Protein AF-A0A2A4JG23-F1 (afdb_monomer)

Structure (mmCIF, N/CA/C/O backbone):
data_AF-A0A2A4JG23-F1
#
_entry.id   AF-A0A2A4JG23-F1
#
loop_
_atom_site.group_PDB
_atom_site.id
_atom_site.type_symbol
_atom_site.label_atom_id
_atom_site.label_alt_id
_atom_site.label_comp_id
_atom_site.label_asym_id
_atom_site.label_entity_id
_atom_site.label_seq_id
_atom_site.pdbx_PDB_ins_code
_atom_site.Cartn_x
_atom_site.Cartn_y
_atom_site.Cartn_z
_atom_site.occupancy
_atom_site.B_iso_or_equiv
_atom_site.auth_seq_id
_atom_site.auth_comp_id
_atom_site.auth_asym_id
_atom_site.auth_atom_id
_atom_site.pdbx_PDB_model_num
ATOM 1 N N . MET A 1 1 ? -23.073 8.860 6.316 1.00 53.03 1 MET A N 1
ATOM 2 C CA . MET A 1 1 ? -22.390 9.739 7.294 1.00 53.03 1 MET A CA 1
ATOM 3 C C . MET A 1 1 ? -23.330 10.108 8.442 1.00 53.03 1 MET A C 1
ATOM 5 O O . MET A 1 1 ? -22.841 10.226 9.554 1.00 53.03 1 MET A O 1
ATOM 9 N N . ASP A 1 2 ? -24.648 10.141 8.200 1.00 55.59 2 ASP A N 1
ATOM 10 C CA . ASP A 1 2 ? -25.687 10.473 9.198 1.00 55.59 2 ASP A CA 1
ATOM 11 C C . ASP A 1 2 ? -25.895 9.431 10.319 1.00 55.59 2 ASP A C 1
ATOM 13 O O . ASP A 1 2 ? -26.318 9.773 11.416 1.00 55.59 2 ASP A O 1
ATOM 17 N N . GLU A 1 3 ? -25.567 8.152 10.097 1.00 61.78 3 GLU A N 1
ATOM 18 C CA . GLU A 1 3 ? -25.597 7.140 11.175 1.00 61.78 3 GLU A CA 1
ATOM 19 C C . GLU A 1 3 ? -24.378 7.228 12.104 1.00 61.78 3 GLU A C 1
ATOM 21 O O . GLU A 1 3 ? -24.465 6.889 13.280 1.00 61.78 3 GLU A O 1
ATOM 26 N N . LEU A 1 4 ? -23.236 7.692 11.585 1.00 69.25 4 LEU A N 1
ATOM 27 C CA . LEU A 1 4 ? -21.987 7.806 12.344 1.00 69.25 4 LEU A CA 1
ATOM 28 C C . LEU A 1 4 ? -21.970 9.078 13.208 1.00 69.25 4 LEU A C 1
ATOM 30 O O . LEU A 1 4 ? -21.276 9.117 14.218 1.00 69.25 4 LEU A O 1
ATOM 34 N N . SER A 1 5 ? -22.748 10.101 12.833 1.00 68.62 5 SER A N 1
ATOM 35 C CA . SER A 1 5 ? -22.921 11.339 13.607 1.00 68.62 5 SER A CA 1
ATOM 36 C C . SER A 1 5 ? -23.746 11.164 14.883 1.00 68.62 5 SER A C 1
ATOM 38 O O . SER A 1 5 ? -23.736 12.052 15.725 1.00 68.62 5 SER A O 1
ATOM 40 N N . ASN A 1 6 ? -24.442 10.034 15.043 1.00 78.75 6 ASN A N 1
ATOM 41 C CA . ASN A 1 6 ? -25.177 9.713 16.270 1.00 78.75 6 ASN A CA 1
ATOM 42 C C . ASN A 1 6 ? -24.291 9.046 17.338 1.00 78.75 6 ASN A C 1
ATOM 44 O O . ASN A 1 6 ? -24.751 8.806 18.452 1.00 78.75 6 ASN A O 1
ATOM 48 N N . LEU A 1 7 ? -23.040 8.716 17.001 1.00 85.25 7 LEU A N 1
ATOM 49 C CA . LEU A 1 7 ? -22.087 8.072 17.902 1.00 85.25 7 LEU A CA 1
ATOM 50 C C . LEU A 1 7 ? -21.162 9.106 18.560 1.00 85.25 7 LEU A C 1
ATOM 52 O O . LEU A 1 7 ? -20.902 10.150 17.961 1.00 85.25 7 LEU A O 1
ATOM 56 N N . PRO A 1 8 ? -20.603 8.815 19.751 1.00 86.69 8 PRO A N 1
ATOM 57 C CA . PRO A 1 8 ? -19.671 9.721 20.414 1.00 86.69 8 PRO A CA 1
ATOM 58 C C . PRO A 1 8 ? -18.475 10.098 19.529 1.00 86.69 8 PRO A C 1
ATOM 60 O O . PRO A 1 8 ? -17.799 9.218 18.990 1.00 86.69 8 PRO A O 1
ATOM 63 N N . ASP A 1 9 ? -18.160 11.394 19.447 1.00 85.62 9 ASP A N 1
ATOM 64 C CA . ASP A 1 9 ? -17.084 11.917 18.589 1.00 85.62 9 ASP A CA 1
ATOM 65 C C . ASP A 1 9 ? -15.731 11.244 18.856 1.00 85.62 9 ASP A C 1
ATOM 67 O O . ASP A 1 9 ? -15.022 10.867 17.923 1.00 85.62 9 ASP A O 1
ATOM 71 N N . GLU A 1 10 ? -15.406 11.019 20.134 1.00 86.62 10 GLU A N 1
ATOM 72 C CA . GLU A 1 10 ? -14.180 10.333 20.556 1.00 86.62 10 GLU A CA 1
ATOM 73 C C . GLU A 1 10 ? -14.075 8.924 19.949 1.00 86.62 10 GLU A C 1
ATOM 75 O O . GLU A 1 10 ? -12.999 8.511 19.521 1.00 86.62 10 GLU A O 1
ATOM 80 N N . TYR A 1 11 ? -15.180 8.173 19.887 1.00 87.38 11 TYR A N 1
ATOM 81 C CA . TYR A 1 11 ? -15.206 6.839 19.286 1.00 87.38 11 TYR A CA 1
ATOM 82 C C . TYR A 1 11 ? -15.038 6.927 17.767 1.00 87.38 11 TYR A C 1
ATOM 84 O O . TYR A 1 11 ? -14.169 6.268 17.188 1.00 87.38 11 TYR A O 1
ATOM 92 N N . THR A 1 12 ? -15.826 7.798 17.138 1.00 85.69 12 THR A N 1
ATOM 93 C CA . THR A 1 12 ? -15.856 7.984 15.688 1.00 85.69 12 THR A CA 1
ATOM 94 C C . THR A 1 12 ? -14.503 8.433 15.135 1.00 85.69 12 THR A C 1
ATOM 96 O O . THR A 1 12 ? -14.055 7.910 14.113 1.00 85.69 12 THR A O 1
ATOM 99 N N . GLU A 1 13 ? -13.796 9.341 15.813 1.00 86.44 13 GLU A N 1
ATOM 100 C CA . GLU A 1 13 ? -12.469 9.816 15.401 1.00 86.44 13 GLU A CA 1
ATOM 101 C C . GLU A 1 13 ? -11.449 8.668 15.305 1.00 86.44 13 GLU A C 1
ATOM 103 O O . GLU A 1 13 ? -10.674 8.593 14.347 1.00 86.44 13 GLU A O 1
ATOM 108 N N . ASN A 1 14 ? -11.493 7.719 16.245 1.00 85.25 14 ASN A N 1
ATOM 109 C CA . ASN A 1 14 ? -10.540 6.608 16.310 1.00 85.25 14 ASN A CA 1
ATOM 110 C C . ASN A 1 14 ? -10.714 5.589 15.172 1.00 85.25 14 ASN A C 1
ATOM 112 O O . ASN A 1 14 ? -9.740 4.955 14.759 1.00 85.25 14 ASN A O 1
ATOM 116 N N . ILE A 1 15 ? -11.932 5.426 14.653 1.00 86.94 15 ILE A N 1
ATOM 117 C CA . ILE A 1 15 ? -12.236 4.489 13.557 1.00 86.94 15 ILE A CA 1
ATOM 118 C C . ILE A 1 15 ? -12.306 5.176 12.187 1.00 86.94 15 ILE A C 1
ATOM 120 O O . ILE A 1 15 ? -12.237 4.520 11.150 1.00 86.94 15 ILE A O 1
ATOM 124 N N . LYS A 1 16 ? -12.391 6.510 12.144 1.00 85.06 16 LYS A N 1
ATOM 125 C CA . LYS A 1 16 ? -12.508 7.276 10.895 1.00 85.06 16 LYS A CA 1
ATOM 126 C C . LYS A 1 16 ? -11.361 6.997 9.926 1.00 85.06 16 LYS A C 1
ATOM 128 O O . LYS A 1 16 ? -11.586 6.854 8.727 1.00 85.06 16 LYS A O 1
ATOM 133 N N . HIS A 1 17 ? -10.133 6.893 10.430 1.00 80.94 17 HIS A N 1
ATOM 134 C CA . HIS A 1 17 ? -8.971 6.620 9.585 1.00 80.94 17 HIS A CA 1
ATOM 135 C C . HIS A 1 17 ? -9.033 5.244 8.910 1.00 80.94 17 HIS A C 1
ATOM 137 O O . HIS A 1 17 ? -8.749 5.154 7.714 1.00 80.94 17 HIS A O 1
ATOM 143 N N . SER A 1 18 ? -9.435 4.193 9.630 1.00 84.38 18 SER A N 1
ATOM 144 C CA . SER A 1 18 ? -9.561 2.849 9.057 1.00 84.38 18 SER A CA 1
ATOM 145 C C . SER A 1 18 ? -10.729 2.766 8.074 1.00 84.38 18 SER A C 1
ATOM 147 O O . SER A 1 18 ? -10.566 2.223 6.982 1.00 84.38 18 SER A O 1
ATOM 149 N N . LEU A 1 19 ? -11.869 3.387 8.391 1.00 85.81 19 LEU A N 1
ATOM 150 C CA . LEU A 1 19 ? -13.017 3.473 7.481 1.00 85.81 19 LEU A CA 1
ATOM 151 C C . LEU A 1 19 ? -12.684 4.233 6.189 1.00 85.81 19 LEU A C 1
ATOM 153 O O . LEU A 1 19 ? -13.085 3.807 5.105 1.00 85.81 19 LEU A O 1
ATOM 157 N N . ASN A 1 20 ? -11.910 5.318 6.275 1.00 83.38 20 ASN A N 1
ATOM 158 C CA . ASN A 1 20 ? -11.444 6.050 5.096 1.00 83.38 20 ASN A CA 1
ATOM 159 C C . ASN A 1 20 ? -10.490 5.204 4.243 1.00 83.38 20 ASN A C 1
ATOM 161 O O . ASN A 1 20 ? -10.617 5.195 3.020 1.00 83.38 20 ASN A O 1
ATOM 165 N N . LEU A 1 21 ? -9.575 4.455 4.868 1.00 81.81 21 LEU A N 1
ATOM 166 C CA . LEU A 1 21 ? -8.664 3.554 4.157 1.00 81.81 21 LEU A CA 1
ATOM 167 C C . LEU A 1 21 ? -9.431 2.465 3.389 1.00 81.81 21 LEU A C 1
ATOM 169 O O . LEU A 1 21 ? -9.178 2.243 2.206 1.00 81.81 21 LEU A O 1
ATOM 173 N N . LEU A 1 22 ? -10.415 1.839 4.039 1.00 84.88 22 LEU A N 1
ATOM 174 C CA . LEU A 1 22 ? -11.305 0.856 3.413 1.00 84.88 22 LEU A CA 1
ATOM 175 C C . LEU A 1 22 ? -12.119 1.476 2.276 1.00 84.88 22 LEU A C 1
ATOM 177 O O . LEU A 1 22 ? -12.255 0.874 1.211 1.00 84.88 22 LEU A O 1
ATOM 181 N N . THR A 1 23 ? -12.575 2.716 2.464 1.00 83.25 23 THR A N 1
ATOM 182 C CA . THR A 1 23 ? -13.280 3.463 1.424 1.00 83.25 23 THR A CA 1
ATOM 183 C C . THR A 1 23 ? -12.381 3.680 0.214 1.00 83.25 23 THR A C 1
ATOM 185 O O . THR A 1 23 ? -12.857 3.454 -0.892 1.00 83.25 23 THR A O 1
ATOM 188 N N . TYR A 1 24 ? -11.098 4.044 0.366 1.00 77.44 24 TYR A N 1
ATOM 189 C CA . TYR A 1 24 ? -10.156 4.139 -0.763 1.00 77.44 24 TYR A CA 1
ATOM 190 C C . TYR A 1 24 ? -10.007 2.803 -1.502 1.00 77.44 24 TYR A C 1
ATOM 192 O O . TYR A 1 24 ? -10.066 2.791 -2.732 1.00 77.44 24 TYR A O 1
ATOM 200 N N . GLY A 1 25 ? -9.957 1.692 -0.761 1.00 72.56 25 GLY A N 1
ATOM 201 C CA . GLY A 1 25 ? -9.999 0.318 -1.279 1.00 72.56 25 GLY A CA 1
ATOM 202 C C . GLY A 1 25 ? -11.362 -0.143 -1.819 1.00 72.56 25 GLY A C 1
ATOM 203 O O . GLY A 1 25 ? -11.525 -1.318 -2.131 1.00 72.56 25 GLY A O 1
ATOM 204 N N . ASN A 1 26 ? -12.335 0.765 -1.943 1.00 79.00 26 ASN A N 1
ATOM 205 C CA . ASN A 1 26 ? -13.678 0.521 -2.470 1.00 79.00 26 ASN A CA 1
ATOM 206 C C . ASN A 1 26 ? -14.553 -0.424 -1.614 1.00 79.00 26 ASN A C 1
ATOM 208 O O . ASN A 1 26 ? -15.559 -0.946 -2.091 1.00 79.00 26 ASN A O 1
ATOM 212 N N . ILE A 1 27 ? -14.208 -0.604 -0.336 1.00 82.88 27 ILE A N 1
ATOM 213 C CA . ILE A 1 27 ? -15.016 -1.311 0.664 1.00 82.88 27 ILE A CA 1
ATOM 214 C C . ILE A 1 27 ? -15.866 -0.263 1.395 1.00 82.88 27 ILE A C 1
ATOM 216 O O . ILE A 1 27 ? -15.406 0.431 2.305 1.00 82.88 27 ILE A O 1
ATOM 220 N N . MET A 1 28 ? -17.111 -0.098 0.948 1.00 81.44 28 MET A N 1
ATOM 221 C CA . MET A 1 28 ? -18.003 0.978 1.391 1.00 81.44 28 MET A CA 1
ATOM 222 C C . MET A 1 28 ? -18.865 0.550 2.591 1.00 81.44 28 MET A C 1
ATOM 224 O O . MET A 1 28 ? -20.019 0.164 2.426 1.00 81.44 28 MET A O 1
ATOM 228 N N . ILE A 1 29 ? -18.319 0.638 3.811 1.00 78.31 29 ILE A N 1
ATOM 229 C CA . ILE A 1 29 ? -19.065 0.257 5.030 1.00 78.31 29 ILE A CA 1
ATOM 230 C C . ILE A 1 29 ? -20.130 1.301 5.403 1.00 78.31 29 ILE A C 1
ATOM 232 O O . ILE A 1 29 ? -21.290 0.942 5.583 1.00 78.31 29 ILE A O 1
ATOM 236 N N . TYR A 1 30 ? -19.760 2.586 5.486 1.00 72.81 30 TYR A N 1
ATOM 237 C CA . TYR A 1 30 ? -20.662 3.707 5.837 1.00 72.81 30 TYR A CA 1
ATOM 238 C C . TYR A 1 30 ? -20.714 4.824 4.788 1.00 72.81 30 TYR A C 1
ATOM 240 O O . TYR A 1 30 ? -21.516 5.759 4.896 1.00 72.81 30 TYR A O 1
ATOM 248 N N . HIS A 1 31 ? -19.824 4.771 3.798 1.00 71.25 31 HIS A N 1
ATOM 249 C CA . HIS A 1 31 ? -19.761 5.764 2.740 1.00 71.25 31 HIS A CA 1
ATOM 250 C C . HIS A 1 31 ? -20.825 5.443 1.687 1.00 71.25 31 HIS A C 1
ATOM 252 O O . HIS A 1 31 ? -20.759 4.401 1.040 1.00 71.25 31 HIS A O 1
ATOM 258 N N . GLN A 1 32 ? -21.814 6.323 1.531 1.00 72.00 32 GLN A N 1
ATOM 259 C CA . GLN A 1 32 ? -22.748 6.243 0.413 1.00 72.00 32 GLN A CA 1
ATOM 260 C C . GLN A 1 32 ? -22.155 7.023 -0.768 1.00 72.00 32 GLN A C 1
ATOM 262 O O . GLN A 1 32 ? -21.873 8.210 -0.600 1.00 72.00 32 GLN A O 1
ATOM 267 N N . PRO A 1 33 ? -21.958 6.390 -1.938 1.00 69.69 33 PRO A N 1
ATOM 268 C CA . PRO A 1 33 ? -21.409 7.069 -3.104 1.00 69.69 33 PRO A CA 1
ATOM 269 C C . PRO A 1 33 ? -22.411 8.116 -3.598 1.00 69.69 33 PRO A C 1
ATOM 271 O O . PRO A 1 33 ? -23.551 7.784 -3.933 1.00 69.69 33 PRO A O 1
ATOM 274 N N . THR A 1 34 ? -21.992 9.377 -3.639 1.00 73.19 34 THR A N 1
ATOM 275 C CA . THR A 1 34 ? -22.866 10.504 -4.008 1.00 73.19 34 THR A CA 1
ATOM 276 C C . THR A 1 34 ? -22.816 10.785 -5.504 1.00 73.19 34 THR A C 1
ATOM 278 O O . THR A 1 34 ? -23.796 11.238 -6.093 1.00 73.19 34 THR A O 1
ATOM 281 N N . THR A 1 35 ? -21.689 10.466 -6.144 1.00 79.50 35 THR A N 1
ATOM 282 C CA . THR A 1 35 ? -21.451 10.770 -7.556 1.00 79.50 35 THR A CA 1
ATOM 283 C C . THR A 1 35 ? -21.654 9.533 -8.432 1.00 79.50 35 THR A C 1
ATOM 285 O O . THR A 1 35 ? -21.287 8.417 -8.059 1.00 79.50 35 THR A O 1
ATOM 288 N N . PHE A 1 36 ? -22.175 9.721 -9.652 1.00 76.81 36 PHE A N 1
ATOM 289 C CA . PHE A 1 36 ? -22.312 8.649 -10.654 1.00 76.81 36 PHE A CA 1
ATOM 290 C C . PHE A 1 36 ? -21.005 7.861 -10.856 1.00 76.81 36 PHE A C 1
ATOM 292 O O . PHE A 1 36 ? -21.013 6.630 -10.926 1.00 76.81 36 PHE A O 1
ATOM 299 N N . TRP A 1 37 ? -19.872 8.571 -10.880 1.00 73.25 37 TRP A N 1
ATOM 300 C CA . TRP A 1 37 ? -18.543 7.981 -11.014 1.00 73.25 37 TRP A CA 1
ATOM 301 C C . TRP A 1 37 ? -18.203 7.013 -9.872 1.00 73.25 37 TRP A C 1
ATOM 303 O O . TRP A 1 37 ? -17.732 5.907 -10.131 1.00 73.25 37 TRP A O 1
ATOM 313 N N . GLU A 1 38 ? -18.503 7.375 -8.625 1.00 74.75 38 GLU A N 1
ATOM 314 C CA . GLU A 1 38 ? -18.248 6.527 -7.454 1.00 74.75 38 GLU A CA 1
ATOM 315 C C . GLU A 1 38 ? -19.156 5.301 -7.419 1.00 74.75 38 GLU A C 1
ATOM 317 O O . GLU A 1 38 ? -18.730 4.227 -7.005 1.00 74.75 38 GLU A O 1
ATOM 322 N N . LYS A 1 39 ? -20.401 5.449 -7.881 1.00 76.06 39 LYS A N 1
ATOM 323 C CA . LYS A 1 39 ? -21.403 4.383 -7.828 1.00 76.06 39 LYS A CA 1
ATOM 324 C C . LYS A 1 39 ? -21.212 3.325 -8.915 1.00 76.06 39 LYS A C 1
ATOM 326 O O . LYS A 1 39 ? -21.493 2.153 -8.676 1.00 76.06 39 LYS A O 1
ATOM 331 N N . ARG A 1 40 ? -20.791 3.725 -10.121 1.00 76.19 40 ARG A N 1
ATOM 332 C CA . ARG A 1 40 ? -20.783 2.841 -11.303 1.00 76.19 40 ARG A CA 1
ATOM 333 C C . ARG A 1 40 ? -19.392 2.619 -11.893 1.00 76.19 40 ARG A C 1
ATOM 335 O O . ARG A 1 40 ? -19.060 1.483 -12.210 1.00 76.19 40 ARG A O 1
ATOM 342 N N . CYS A 1 41 ? -18.580 3.667 -12.029 1.00 78.56 41 CYS A N 1
ATOM 343 C CA . CYS A 1 41 ? -17.299 3.580 -12.739 1.00 78.56 41 CYS A CA 1
ATOM 344 C C . CYS A 1 41 ? -16.168 3.076 -11.839 1.00 78.56 41 CYS A C 1
ATOM 346 O O . CYS A 1 41 ? -15.471 2.127 -12.183 1.00 78.56 41 CYS A O 1
ATOM 348 N N . ARG A 1 42 ? -16.005 3.684 -10.664 1.00 80.00 42 ARG A N 1
ATOM 349 C CA . ARG A 1 42 ? -14.943 3.369 -9.706 1.00 80.00 42 ARG A CA 1
ATOM 350 C C . ARG A 1 42 ? -14.893 1.890 -9.278 1.00 80.00 42 ARG A C 1
ATOM 352 O O . ARG A 1 42 ? -13.812 1.314 -9.389 1.00 80.00 42 ARG A O 1
ATOM 359 N N . PRO A 1 43 ? -15.995 1.234 -8.856 1.00 81.94 43 PRO A N 1
ATOM 360 C CA . PRO A 1 43 ? -15.959 -0.187 -8.503 1.00 81.94 43 PRO A CA 1
ATOM 361 C C . PRO A 1 43 ? -15.542 -1.068 -9.679 1.00 81.94 43 PRO A C 1
ATOM 363 O O . PRO A 1 43 ? -14.739 -1.981 -9.509 1.00 81.94 43 PRO A O 1
ATOM 366 N N . TYR A 1 44 ? -16.038 -0.763 -10.879 1.00 85.31 44 TYR A N 1
ATOM 367 C CA . TYR A 1 44 ? -15.694 -1.511 -12.081 1.00 85.31 44 TYR A CA 1
ATOM 368 C C . TYR A 1 44 ? -14.205 -1.369 -12.425 1.00 85.31 44 TYR A C 1
ATOM 370 O O . TYR A 1 44 ? -13.535 -2.369 -12.657 1.00 85.31 44 TYR A O 1
ATOM 378 N N . ILE A 1 45 ? -13.656 -0.150 -12.362 1.00 85.88 45 ILE A N 1
ATOM 379 C CA . ILE A 1 45 ? -12.227 0.113 -12.593 1.00 85.88 45 ILE A CA 1
ATOM 380 C C . ILE A 1 45 ? -11.353 -0.658 -11.599 1.00 85.88 45 ILE A C 1
ATOM 382 O O . ILE A 1 45 ? -10.352 -1.252 -12.003 1.00 85.88 45 ILE A O 1
ATOM 386 N N . VAL A 1 46 ? -11.726 -0.685 -10.315 1.00 84.81 46 VAL A N 1
ATOM 387 C CA . VAL A 1 46 ? -10.972 -1.410 -9.281 1.00 84.81 46 VAL A CA 1
ATOM 388 C C . VAL A 1 46 ? -11.010 -2.914 -9.545 1.00 84.81 46 VAL A C 1
ATOM 390 O O . VAL A 1 46 ? -9.959 -3.549 -9.576 1.00 84.81 46 VAL A O 1
ATOM 393 N N . VAL A 1 47 ? -12.191 -3.481 -9.810 1.00 87.19 47 VAL A N 1
ATOM 394 C CA . VAL A 1 47 ? -12.334 -4.914 -10.113 1.00 87.19 47 VAL A CA 1
ATOM 395 C C . VAL A 1 47 ? -11.554 -5.289 -11.375 1.00 87.19 47 VAL A C 1
ATOM 397 O O . VAL A 1 47 ? -10.785 -6.246 -11.346 1.00 87.19 47 VAL A O 1
ATOM 400 N N . CYS A 1 48 ? -11.670 -4.516 -12.458 1.00 89.62 48 CYS A N 1
ATOM 401 C CA . CYS A 1 48 ? -10.909 -4.750 -13.686 1.00 89.62 48 CYS A CA 1
ATOM 402 C C . CYS A 1 48 ? -9.395 -4.675 -13.452 1.00 89.62 48 CYS A C 1
ATOM 404 O O . CYS A 1 48 ? -8.660 -5.523 -13.960 1.00 89.62 48 CYS A O 1
ATOM 406 N N . SER A 1 49 ? -8.929 -3.708 -12.655 1.00 86.69 49 SER A N 1
ATOM 407 C CA . SER A 1 49 ? -7.511 -3.579 -12.296 1.00 86.69 49 SER A CA 1
ATOM 408 C C . SER A 1 49 ? -7.013 -4.810 -11.537 1.00 86.69 49 SER A C 1
ATOM 410 O O . SER A 1 49 ? -5.974 -5.365 -11.886 1.00 86.69 49 SER A O 1
ATOM 412 N N . VAL A 1 50 ? -7.780 -5.288 -10.549 1.00 88.38 50 VAL A N 1
ATOM 413 C CA . VAL A 1 50 ? -7.438 -6.485 -9.763 1.00 88.38 50 VAL A CA 1
ATOM 414 C C . VAL A 1 50 ? -7.421 -7.741 -10.636 1.00 88.38 50 VAL A C 1
ATOM 416 O O . VAL A 1 50 ? -6.477 -8.524 -10.557 1.00 88.38 50 VAL A O 1
ATOM 419 N N . VAL A 1 51 ? -8.420 -7.924 -11.504 1.00 90.94 51 VAL A N 1
ATOM 420 C CA . VAL A 1 51 ? -8.489 -9.078 -12.417 1.00 90.94 51 VAL A CA 1
ATOM 421 C C . VAL A 1 51 ? -7.318 -9.072 -13.396 1.00 90.94 51 VAL A C 1
ATOM 423 O O . VAL A 1 51 ? -6.678 -10.105 -13.589 1.00 90.94 51 VAL A O 1
ATOM 426 N N . THR A 1 52 ? -6.999 -7.913 -13.977 1.00 92.25 52 THR A N 1
ATOM 427 C CA . THR A 1 52 ? -5.861 -7.766 -14.897 1.00 92.25 52 THR A CA 1
ATOM 428 C C . THR A 1 52 ? -4.546 -8.082 -14.191 1.00 92.25 52 THR A C 1
ATOM 430 O O . THR A 1 52 ? -3.728 -8.836 -14.714 1.00 92.25 52 THR A O 1
ATOM 433 N N . TYR A 1 53 ? -4.367 -7.567 -12.972 1.00 90.12 53 TYR A N 1
ATOM 434 C CA . TYR A 1 53 ? -3.186 -7.825 -12.154 1.00 90.12 53 TYR A CA 1
ATOM 435 C C . TYR A 1 53 ? -3.013 -9.317 -11.828 1.00 90.12 53 TYR A C 1
ATOM 437 O O . TYR A 1 53 ? -1.943 -9.872 -12.064 1.00 90.12 53 TYR A O 1
ATOM 445 N N . ILE A 1 54 ? -4.066 -9.994 -11.356 1.00 90.44 54 ILE A N 1
ATOM 446 C CA . ILE A 1 54 ? -4.003 -11.429 -11.033 1.00 90.44 54 ILE A CA 1
ATOM 447 C C . ILE A 1 54 ? -3.787 -12.280 -12.280 1.00 90.44 54 ILE A C 1
ATOM 449 O O . ILE A 1 54 ? -3.015 -13.236 -12.235 1.00 90.44 54 ILE A O 1
ATOM 453 N N . SER A 1 55 ? -4.417 -11.928 -13.401 1.00 91.50 55 SER A N 1
ATOM 454 C CA . SER A 1 55 ? -4.219 -12.640 -14.668 1.00 91.50 55 SER A CA 1
ATOM 455 C C . SER A 1 55 ? -2.764 -12.536 -15.128 1.00 91.50 55 SER A C 1
ATOM 457 O O . SER A 1 55 ? -2.149 -13.553 -15.437 1.00 91.50 55 SER A O 1
ATOM 459 N N . SER A 1 56 ? -2.185 -11.331 -15.074 1.00 91.00 56 SER A N 1
ATOM 460 C CA . SER A 1 56 ? -0.769 -11.090 -15.379 1.00 91.00 56 SER A CA 1
ATOM 461 C C . SER A 1 56 ? 0.157 -11.906 -14.472 1.00 91.00 56 SER A C 1
ATOM 463 O O . SER A 1 56 ? 1.043 -12.616 -14.949 1.00 91.00 56 SER A O 1
ATOM 465 N N . LEU A 1 57 ? -0.099 -11.896 -13.161 1.00 88.19 57 LEU A N 1
ATOM 466 C CA . LEU A 1 57 ? 0.710 -12.638 -12.198 1.00 88.19 57 LEU A CA 1
ATOM 467 C C . LEU A 1 57 ? 0.596 -14.161 -12.386 1.00 88.19 57 LEU A C 1
ATOM 469 O O . LEU A 1 57 ? 1.585 -14.874 -12.250 1.00 88.19 57 LEU A O 1
ATOM 473 N N . THR A 1 58 ? -0.592 -14.655 -12.746 1.00 90.38 58 THR A N 1
ATOM 474 C CA . THR A 1 58 ? -0.832 -16.075 -13.055 1.00 90.38 58 THR A CA 1
ATOM 475 C C . THR A 1 58 ? -0.081 -16.500 -14.315 1.00 90.38 58 THR A C 1
ATOM 477 O O . THR A 1 58 ? 0.521 -17.573 -14.334 1.00 90.38 58 THR A O 1
ATOM 480 N N . MET A 1 59 ? -0.072 -15.658 -15.356 1.00 89.19 59 MET A N 1
ATOM 481 C CA . MET A 1 59 ? 0.718 -15.902 -16.567 1.00 89.19 59 MET A CA 1
ATOM 482 C C . MET A 1 59 ? 2.215 -15.950 -16.253 1.00 89.19 59 MET A C 1
ATOM 484 O O . MET A 1 59 ? 2.890 -16.894 -16.655 1.00 89.19 59 MET A O 1
ATOM 488 N N . TYR A 1 60 ? 2.723 -14.981 -15.486 1.00 84.94 60 TYR A N 1
ATOM 489 C CA . TYR A 1 60 ? 4.133 -14.938 -15.096 1.00 84.94 60 TYR A CA 1
ATOM 490 C C . TYR A 1 60 ? 4.540 -16.174 -14.282 1.00 84.94 60 TYR A C 1
ATOM 492 O O . TYR A 1 60 ? 5.526 -16.831 -14.606 1.00 84.94 60 TYR A O 1
ATOM 500 N N . LEU A 1 61 ? 3.726 -16.567 -13.296 1.00 85.44 61 LEU A N 1
ATOM 501 C CA . LEU A 1 61 ? 3.938 -17.791 -12.521 1.00 85.44 61 LEU A CA 1
ATOM 502 C C . LEU A 1 61 ? 3.919 -19.047 -13.415 1.00 85.44 61 LEU A C 1
ATOM 504 O O . LEU A 1 61 ? 4.744 -19.943 -13.241 1.00 85.44 61 LEU A O 1
ATOM 508 N N . GLY A 1 62 ? 3.015 -19.100 -14.398 1.00 84.62 62 GLY A N 1
ATOM 509 C CA . GLY A 1 62 ? 2.948 -20.178 -15.384 1.00 84.62 62 GLY A CA 1
ATOM 510 C C . GLY A 1 62 ? 4.231 -20.320 -16.207 1.00 84.62 62 GLY A C 1
ATOM 511 O O . GLY A 1 62 ? 4.707 -21.440 -16.391 1.00 84.62 62 GLY A O 1
ATOM 512 N N . ASN A 1 63 ? 4.823 -19.207 -16.643 1.00 84.62 63 ASN A N 1
ATOM 513 C CA . ASN A 1 63 ? 6.081 -19.213 -17.398 1.00 84.62 63 ASN A CA 1
ATOM 514 C C . ASN A 1 63 ? 7.266 -19.671 -16.528 1.00 84.62 63 ASN A C 1
ATOM 516 O O . ASN A 1 63 ? 8.110 -20.439 -16.990 1.00 84.62 63 ASN A O 1
ATOM 520 N N . VAL A 1 64 ? 7.291 -19.289 -15.244 1.00 81.62 64 VAL A N 1
ATOM 521 C CA . VAL A 1 64 ? 8.296 -19.782 -14.284 1.00 81.62 64 VAL A CA 1
ATOM 522 C C . VAL A 1 64 ? 8.183 -21.302 -14.104 1.00 81.62 64 VAL A C 1
ATOM 524 O O . VAL A 1 64 ? 9.187 -22.005 -14.185 1.00 81.62 64 VAL A O 1
ATOM 527 N N . PHE A 1 65 ? 6.970 -21.846 -13.932 1.00 81.88 65 PHE A N 1
ATOM 528 C CA . PHE A 1 65 ? 6.769 -23.297 -13.786 1.00 81.88 65 PHE A CA 1
ATOM 529 C C . PHE A 1 65 ? 7.054 -24.098 -15.061 1.00 81.88 65 PHE A C 1
ATOM 531 O O . PHE A 1 65 ? 7.434 -25.265 -14.972 1.00 81.88 65 PHE A O 1
ATOM 538 N N . ARG A 1 66 ? 6.893 -23.490 -16.241 1.00 84.19 66 ARG A N 1
ATOM 539 C CA . ARG A 1 66 ? 7.273 -24.095 -17.529 1.00 84.19 66 ARG A CA 1
ATOM 540 C C . ARG A 1 66 ? 8.788 -24.152 -17.748 1.00 84.19 66 ARG A C 1
ATOM 542 O O . ARG A 1 66 ? 9.223 -24.759 -18.720 1.00 84.19 66 ARG A O 1
ATOM 549 N N . GLY A 1 67 ? 9.584 -23.565 -16.849 1.00 76.31 67 GLY A N 1
ATOM 550 C CA . GLY A 1 67 ? 11.042 -23.523 -16.953 1.00 76.31 67 GLY A CA 1
ATOM 551 C C . GLY A 1 67 ? 11.558 -22.477 -17.942 1.00 76.31 67 GLY A C 1
ATOM 552 O O . GLY A 1 67 ? 12.727 -22.521 -18.311 1.00 76.31 67 GLY A O 1
ATOM 553 N N . GLU A 1 68 ? 10.706 -21.540 -18.373 1.00 75.69 68 GLU A N 1
ATOM 554 C CA . GLU A 1 68 ? 11.086 -20.445 -19.276 1.00 75.69 68 GLU A CA 1
ATOM 555 C C . GLU A 1 68 ? 11.834 -19.315 -18.535 1.00 75.69 68 GLU A C 1
ATOM 557 O O . GLU A 1 68 ? 12.488 -18.492 -19.172 1.00 75.69 68 GLU A O 1
ATOM 562 N N . LEU A 1 69 ? 11.773 -19.287 -17.195 1.00 70.25 69 LEU A N 1
ATOM 563 C CA . LEU A 1 69 ? 12.470 -18.332 -16.321 1.00 70.25 69 LEU A CA 1
ATOM 564 C C . LEU A 1 69 ? 13.293 -19.036 -15.228 1.00 70.25 69 LEU A C 1
ATOM 566 O O . LEU A 1 69 ? 13.136 -20.231 -14.970 1.00 70.25 69 LEU A O 1
ATOM 570 N N . GLN A 1 70 ? 14.191 -18.291 -14.575 1.00 73.56 70 GLN A N 1
ATOM 571 C CA . GLN A 1 70 ? 15.094 -18.826 -13.551 1.00 73.56 70 GLN A CA 1
ATOM 572 C C . GLN A 1 70 ? 14.339 -19.290 -12.290 1.00 73.56 70 GLN A C 1
ATOM 574 O O . GLN A 1 70 ? 13.510 -18.572 -11.736 1.00 73.56 70 GLN A O 1
ATOM 579 N N . LEU A 1 71 ? 14.695 -20.472 -11.771 1.00 68.06 71 LEU A N 1
ATOM 580 C CA . LEU A 1 71 ? 14.129 -21.069 -10.545 1.00 68.06 71 LEU A CA 1
ATOM 581 C C . LEU A 1 71 ? 14.261 -20.185 -9.291 1.00 68.06 71 LEU A C 1
ATOM 583 O O . LEU A 1 71 ? 13.470 -20.314 -8.361 1.00 68.06 71 LEU A O 1
ATOM 587 N N . THR A 1 72 ? 15.237 -19.279 -9.257 1.00 66.56 72 THR A N 1
ATOM 588 C CA . THR A 1 72 ? 15.424 -18.288 -8.185 1.00 66.56 72 THR A CA 1
ATOM 589 C C . THR A 1 72 ? 14.281 -17.274 -8.106 1.00 66.56 72 THR A C 1
ATOM 591 O O . THR A 1 72 ? 13.962 -16.806 -7.014 1.00 66.56 72 THR A O 1
ATOM 594 N N . GLU A 1 73 ? 13.608 -16.977 -9.221 1.00 68.88 73 GLU A N 1
ATOM 595 C CA . GLU A 1 73 ? 12.457 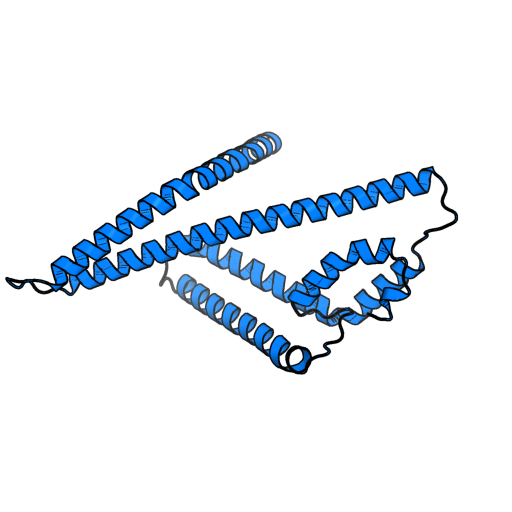-16.068 -9.253 1.00 68.88 73 GLU A CA 1
ATOM 596 C C . GLU A 1 73 ? 11.204 -16.708 -8.635 1.00 68.88 73 GLU A C 1
ATOM 598 O O . GLU A 1 73 ? 10.358 -16.006 -8.081 1.00 68.88 73 GLU A O 1
ATOM 603 N N . LEU A 1 74 ? 11.107 -18.043 -8.630 1.00 72.06 74 LEU A N 1
ATOM 604 C CA . LEU A 1 74 ? 9.941 -18.779 -8.131 1.00 72.06 74 LEU A CA 1
ATOM 605 C C . LEU A 1 74 ? 9.591 -18.415 -6.682 1.00 72.06 74 LEU A C 1
ATOM 607 O O . LEU A 1 74 ? 8.424 -18.183 -6.370 1.00 72.06 74 LEU A O 1
ATOM 611 N N . ALA A 1 75 ? 10.591 -18.333 -5.800 1.00 70.62 75 ALA A N 1
ATOM 612 C CA . ALA A 1 75 ? 10.370 -18.035 -4.385 1.00 70.62 75 ALA A CA 1
ATOM 613 C C . ALA A 1 75 ? 9.744 -16.644 -4.178 1.00 70.62 75 ALA A C 1
ATOM 615 O O . ALA A 1 75 ? 8.829 -16.485 -3.365 1.00 70.62 75 ALA A O 1
ATOM 616 N N . TYR A 1 76 ? 10.189 -15.649 -4.950 1.00 70.31 76 TYR A N 1
ATOM 617 C CA . TYR A 1 76 ? 9.628 -14.300 -4.921 1.00 70.31 76 TYR A CA 1
ATOM 618 C C . TYR A 1 76 ? 8.209 -14.279 -5.500 1.00 70.31 76 TYR A C 1
ATOM 620 O O . TYR A 1 76 ? 7.282 -13.799 -4.849 1.00 70.31 76 TYR A O 1
ATOM 628 N N . VAL A 1 77 ? 8.013 -14.859 -6.686 1.00 77.12 77 VAL A N 1
ATOM 629 C CA . VAL A 1 77 ? 6.726 -14.810 -7.399 1.00 77.12 77 VAL A CA 1
ATOM 630 C C . VAL A 1 77 ? 5.628 -15.539 -6.640 1.00 77.12 77 VAL A C 1
ATOM 632 O O . VAL A 1 77 ? 4.524 -15.012 -6.510 1.00 77.12 77 VAL A O 1
ATOM 635 N N . VAL A 1 78 ? 5.925 -16.714 -6.080 1.00 77.25 78 VAL A N 1
ATOM 636 C CA . VAL A 1 78 ? 4.971 -17.467 -5.252 1.00 77.25 78 VAL A CA 1
ATOM 637 C C . VAL A 1 78 ? 4.586 -16.667 -4.010 1.00 77.25 78 VAL A C 1
ATOM 639 O O . VAL A 1 78 ? 3.408 -16.614 -3.660 1.00 77.25 78 VAL A O 1
ATOM 642 N N . SER A 1 79 ? 5.550 -16.003 -3.368 1.00 76.12 79 SER A N 1
ATOM 643 C CA . SER A 1 79 ? 5.285 -15.169 -2.191 1.00 76.12 79 SER A CA 1
ATOM 644 C C . SER A 1 79 ? 4.366 -13.994 -2.530 1.00 76.12 79 SER A C 1
ATOM 646 O O . SER A 1 79 ? 3.370 -13.776 -1.839 1.00 76.12 79 SER A O 1
ATOM 648 N N . VAL A 1 80 ? 4.648 -13.282 -3.628 1.00 79.88 80 VAL A N 1
ATOM 649 C CA . VAL A 1 80 ? 3.794 -12.190 -4.120 1.00 79.88 80 VAL A CA 1
ATOM 650 C C . VAL A 1 80 ? 2.393 -12.715 -4.432 1.00 79.88 80 VAL A C 1
ATOM 652 O O . VAL A 1 80 ? 1.416 -12.163 -3.936 1.00 79.88 80 VAL A O 1
ATOM 655 N N . TYR A 1 81 ? 2.286 -13.830 -5.159 1.00 81.19 81 TYR A N 1
ATOM 656 C CA . TYR A 1 81 ? 1.007 -14.452 -5.508 1.00 81.19 81 TYR A CA 1
ATOM 657 C C . TYR A 1 81 ? 0.172 -14.807 -4.272 1.00 81.19 81 TYR A C 1
ATOM 659 O O . TYR A 1 81 ? -1.006 -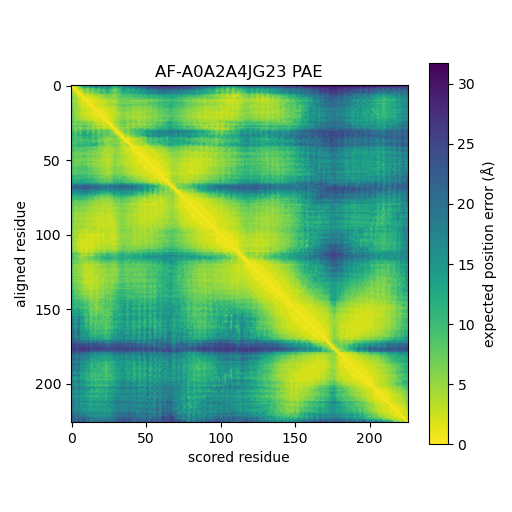14.456 -4.195 1.00 81.19 81 TYR A O 1
ATOM 667 N N . MET A 1 82 ? 0.781 -15.439 -3.266 1.00 77.19 82 MET A N 1
ATOM 668 C CA . MET A 1 82 ? 0.100 -15.800 -2.020 1.00 77.19 82 MET A CA 1
ATOM 669 C C . MET A 1 82 ? -0.409 -14.570 -1.261 1.00 77.19 82 MET A C 1
ATOM 671 O O . MET A 1 82 ? -1.563 -14.554 -0.826 1.00 77.19 82 MET A O 1
ATOM 675 N N . VAL A 1 83 ? 0.411 -13.522 -1.134 1.00 82.69 83 VAL A N 1
ATOM 676 C CA . VAL A 1 83 ? 0.013 -12.269 -0.468 1.00 82.69 83 VAL A CA 1
ATOM 677 C C . VAL A 1 83 ? -1.141 -11.591 -1.214 1.00 82.69 83 VAL A C 1
ATOM 679 O O . VAL A 1 83 ? -2.100 -11.139 -0.583 1.00 82.69 83 VAL A O 1
ATOM 682 N N . SER A 1 84 ? -1.107 -11.570 -2.548 1.00 86.31 84 SER A N 1
ATOM 683 C CA . SER A 1 84 ? -2.178 -10.999 -3.371 1.00 86.31 84 SER A CA 1
ATOM 684 C C . SER A 1 84 ? -3.501 -11.749 -3.203 1.00 86.31 84 SER A C 1
ATOM 686 O O . SER A 1 84 ? -4.541 -11.118 -3.001 1.00 86.31 84 SER A O 1
ATOM 688 N N . ILE A 1 85 ? -3.479 -13.086 -3.208 1.00 85.38 85 ILE A N 1
ATOM 689 C CA . ILE A 1 85 ? -4.676 -13.904 -2.960 1.00 85.38 85 ILE A CA 1
ATOM 690 C C . ILE A 1 85 ? -5.226 -13.659 -1.549 1.00 85.38 85 ILE A C 1
ATOM 692 O O . ILE A 1 85 ? -6.432 -13.469 -1.387 1.00 85.38 85 ILE A O 1
ATOM 696 N N . GLN A 1 86 ? -4.365 -13.586 -0.528 1.00 83.00 86 GLN A N 1
ATOM 697 C CA . GLN A 1 86 ? -4.791 -13.263 0.839 1.00 83.00 86 GLN A CA 1
ATOM 698 C C . GLN A 1 86 ? -5.464 -11.887 0.934 1.00 83.00 86 GLN A C 1
ATOM 700 O O . GLN A 1 86 ? -6.461 -11.742 1.645 1.00 83.00 86 GLN A O 1
ATOM 705 N N . ALA A 1 87 ? -4.945 -10.875 0.235 1.00 85.62 87 ALA A N 1
ATOM 706 C CA . ALA A 1 87 ? -5.540 -9.541 0.207 1.00 85.62 87 ALA A CA 1
ATOM 707 C C . ALA A 1 87 ? -6.940 -9.556 -0.428 1.00 85.62 87 ALA A C 1
ATOM 709 O O . ALA A 1 87 ? -7.870 -8.970 0.127 1.00 85.62 87 ALA A O 1
ATOM 710 N N . ILE A 1 88 ? -7.110 -10.286 -1.536 1.00 88.50 88 ILE A N 1
ATOM 711 C CA . ILE A 1 88 ? -8.405 -10.449 -2.214 1.00 88.50 88 ILE A CA 1
ATOM 712 C C . ILE A 1 88 ? -9.402 -11.182 -1.317 1.00 88.50 88 ILE A C 1
ATOM 714 O O . ILE A 1 88 ? -10.534 -10.728 -1.177 1.00 88.50 88 ILE A O 1
ATOM 718 N N . LEU A 1 89 ? -8.985 -12.271 -0.665 1.00 88.00 89 LEU A N 1
ATOM 719 C CA . LEU A 1 89 ? -9.837 -13.017 0.263 1.00 88.00 89 LEU A CA 1
ATOM 720 C C . LEU A 1 89 ? -10.308 -12.134 1.423 1.00 88.00 89 LEU A C 1
ATOM 722 O O . LEU A 1 89 ? -11.500 -12.100 1.717 1.00 88.00 89 LEU A O 1
ATOM 726 N N . LYS A 1 90 ? -9.405 -11.367 2.047 1.00 86.94 90 LYS A N 1
ATOM 727 C CA . LYS A 1 90 ? -9.761 -10.421 3.119 1.00 86.94 90 LYS A CA 1
ATOM 728 C C . LYS A 1 90 ? -10.734 -9.347 2.633 1.00 86.94 90 LYS A C 1
ATOM 730 O O . LYS A 1 90 ? -11.701 -9.052 3.331 1.00 86.94 90 LYS A O 1
ATOM 735 N N . ALA A 1 91 ? -10.504 -8.787 1.446 1.00 87.12 91 ALA A N 1
ATOM 736 C CA . ALA A 1 91 ? -11.399 -7.798 0.854 1.00 87.12 91 ALA A CA 1
ATOM 7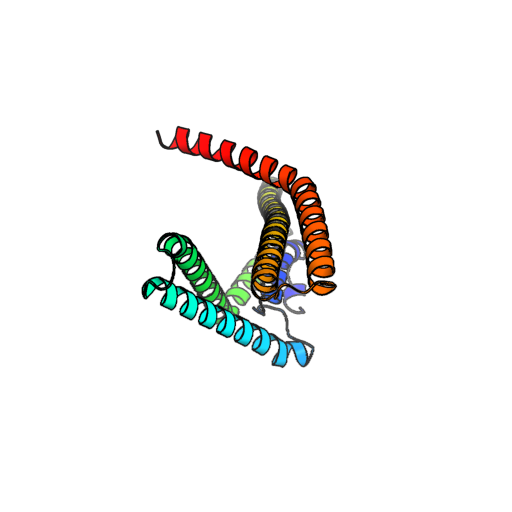37 C C . ALA A 1 91 ? -12.788 -8.391 0.567 1.00 87.12 91 ALA A C 1
ATOM 739 O O . ALA A 1 91 ? -13.793 -7.781 0.920 1.00 87.12 91 ALA A O 1
ATOM 740 N N . ALA A 1 92 ? -12.851 -9.600 0.002 1.00 88.38 92 ALA A N 1
ATOM 741 C CA . ALA A 1 92 ? -14.102 -10.308 -0.249 1.00 88.38 92 ALA A CA 1
ATOM 742 C C . ALA A 1 92 ? -14.865 -10.571 1.056 1.00 88.38 92 ALA A C 1
ATOM 744 O O . ALA A 1 92 ? -16.035 -10.212 1.159 1.00 88.38 92 ALA A O 1
ATOM 745 N N . ILE A 1 93 ? -14.194 -11.115 2.078 1.00 88.44 93 ILE A N 1
ATOM 746 C CA . ILE A 1 93 ? -14.779 -11.347 3.408 1.00 88.44 93 ILE A CA 1
ATOM 747 C C . ILE A 1 93 ? -15.325 -10.038 3.997 1.00 88.44 93 ILE A C 1
ATOM 749 O O . ILE A 1 93 ? -16.443 -10.024 4.505 1.00 88.44 93 ILE A O 1
ATOM 753 N N . ALA A 1 94 ? -14.582 -8.932 3.907 1.00 88.56 94 ALA A N 1
ATOM 754 C CA . ALA A 1 94 ? -15.035 -7.635 4.409 1.00 88.56 94 ALA A CA 1
ATOM 755 C C . ALA A 1 94 ? -16.264 -7.099 3.648 1.00 88.56 94 ALA A C 1
ATOM 757 O O . ALA A 1 94 ? -17.175 -6.545 4.262 1.00 88.56 94 ALA A O 1
ATOM 758 N N . ILE A 1 95 ? -16.323 -7.288 2.326 1.00 87.88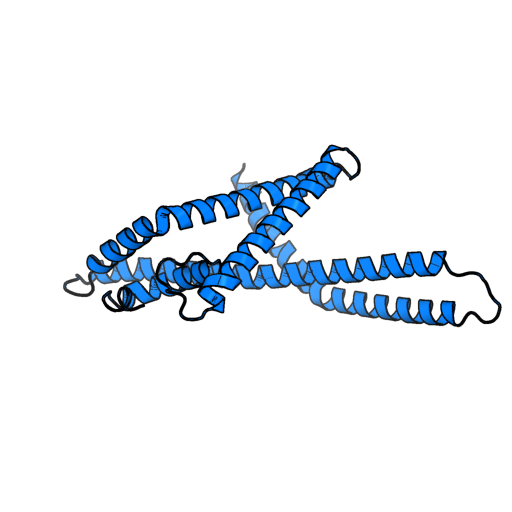 95 ILE A N 1
ATOM 759 C CA . ILE A 1 95 ? -17.475 -6.894 1.500 1.00 87.88 95 ILE A CA 1
ATOM 760 C C . ILE A 1 95 ? -18.710 -7.726 1.867 1.00 87.88 95 ILE A C 1
ATOM 762 O O . ILE A 1 95 ? -19.773 -7.160 2.113 1.00 87.88 95 ILE A O 1
ATOM 766 N N . PHE A 1 96 ? -18.577 -9.052 1.965 1.00 90.75 96 PHE A N 1
ATOM 767 C CA . PHE A 1 96 ? -19.702 -9.928 2.309 1.00 90.75 96 PHE A CA 1
ATOM 768 C C . PHE A 1 96 ? -20.243 -9.665 3.716 1.00 90.75 96 PHE A C 1
ATOM 770 O O . PHE A 1 96 ? -21.455 -9.659 3.913 1.00 90.75 96 PHE A O 1
ATOM 777 N N . ASN A 1 97 ? -19.363 -9.364 4.671 1.00 90.62 97 ASN A N 1
ATOM 778 C CA . ASN A 1 97 ? -19.745 -9.096 6.057 1.00 90.62 97 ASN A CA 1
ATOM 779 C C . ASN A 1 97 ? -19.915 -7.598 6.351 1.00 90.62 97 ASN A C 1
ATOM 781 O O . ASN A 1 97 ? -19.904 -7.188 7.507 1.00 90.62 97 ASN A O 1
ATOM 785 N N . THR A 1 98 ? -20.087 -6.750 5.329 1.00 89.19 98 THR A N 1
ATOM 786 C CA . THR A 1 98 ? -20.185 -5.293 5.524 1.00 89.19 98 THR A CA 1
ATOM 787 C C . THR A 1 98 ? -21.332 -4.899 6.462 1.00 89.19 98 THR A C 1
ATOM 789 O O . THR A 1 98 ? -21.156 -4.006 7.288 1.00 89.19 98 THR A O 1
ATOM 792 N N . ASN A 1 99 ? -22.482 -5.576 6.383 1.00 88.44 99 ASN A N 1
ATOM 793 C CA . ASN A 1 99 ? -23.624 -5.298 7.263 1.00 88.44 99 ASN A CA 1
ATOM 794 C C . ASN A 1 99 ? -23.354 -5.712 8.717 1.00 88.44 99 ASN A C 1
ATOM 796 O O . ASN A 1 99 ? -23.714 -4.986 9.637 1.00 88.44 99 ASN A O 1
ATOM 800 N N . GLU A 1 100 ? -22.685 -6.846 8.929 1.00 92.00 100 GLU A N 1
ATOM 801 C CA . GLU A 1 100 ? -22.321 -7.322 10.266 1.00 92.00 100 GLU A CA 1
ATOM 802 C C . GLU A 1 100 ? -21.262 -6.415 10.901 1.00 92.00 100 GLU A C 1
ATOM 804 O O . GLU A 1 100 ? -21.431 -5.954 12.027 1.00 92.00 100 GLU A O 1
ATOM 809 N N . ILE A 1 101 ? -20.222 -6.053 10.140 1.00 89.81 101 ILE A N 1
ATOM 810 C CA . ILE A 1 101 ? -19.204 -5.084 10.568 1.00 89.81 101 ILE A CA 1
ATOM 811 C C . ILE A 1 101 ? -19.862 -3.747 10.937 1.00 89.81 101 ILE A C 1
ATOM 813 O O . ILE A 1 101 ? -19.489 -3.132 11.935 1.00 89.81 101 ILE A O 1
ATOM 817 N N . ARG A 1 102 ? -20.864 -3.306 10.164 1.00 89.56 102 ARG A N 1
ATOM 818 C CA . ARG A 1 102 ? -21.650 -2.104 10.468 1.00 89.56 102 ARG A CA 1
ATOM 819 C C . ARG A 1 102 ? -22.412 -2.236 11.792 1.00 89.56 102 ARG A C 1
ATOM 821 O O . ARG A 1 102 ? -22.348 -1.313 12.601 1.00 89.56 102 ARG A O 1
ATOM 828 N N . SER A 1 103 ? -23.090 -3.361 12.028 1.00 91.94 103 SER A N 1
ATOM 829 C CA . SER A 1 103 ? -23.808 -3.614 13.289 1.00 91.94 103 SER A CA 1
ATOM 830 C C . SER A 1 103 ? -22.857 -3.575 14.481 1.00 91.94 103 SER A C 1
ATOM 832 O O . SER A 1 103 ? -23.106 -2.862 15.446 1.00 91.94 103 SER A O 1
ATOM 834 N N . ILE A 1 104 ? -21.706 -4.248 14.374 1.00 91.69 104 ILE A N 1
ATOM 835 C CA . ILE A 1 104 ? -20.685 -4.285 15.430 1.00 91.69 104 ILE A CA 1
ATOM 836 C C . ILE A 1 104 ? -20.170 -2.876 15.749 1.00 91.69 104 ILE A C 1
ATOM 838 O O . ILE A 1 104 ? -20.040 -2.518 16.919 1.00 91.69 104 ILE A O 1
ATOM 842 N N . ILE A 1 105 ? -19.883 -2.058 14.731 1.00 91.31 105 ILE A N 1
ATOM 843 C CA . ILE A 1 105 ? -19.419 -0.676 14.933 1.00 91.31 105 ILE A CA 1
ATOM 844 C C . ILE A 1 105 ? -20.505 0.175 15.609 1.00 91.31 105 ILE A C 1
ATOM 846 O O . ILE A 1 105 ? -20.192 0.960 16.504 1.00 91.31 105 ILE A O 1
ATOM 850 N N . GLN A 1 106 ? -21.774 0.012 15.223 1.00 90.31 106 GLN A N 1
ATOM 851 C CA . GLN A 1 106 ? -22.892 0.718 15.856 1.00 90.31 106 GLN A CA 1
ATOM 852 C C . GLN A 1 106 ? -23.085 0.296 17.311 1.00 90.31 106 GLN A C 1
ATOM 854 O O . GLN A 1 106 ? -23.139 1.155 18.186 1.00 90.31 106 GLN A O 1
ATOM 859 N N . GLU A 1 107 ? -23.135 -1.004 17.591 1.00 90.75 107 GLU A N 1
ATOM 860 C CA . GLU A 1 107 ? -23.302 -1.529 18.947 1.00 90.75 107 GLU A CA 1
ATOM 861 C C . GLU A 1 107 ? -22.156 -1.092 19.864 1.00 90.75 107 GLU A C 1
ATOM 863 O O . GLU A 1 107 ? -22.398 -0.594 20.965 1.00 90.75 107 GLU A O 1
ATOM 868 N N . LEU A 1 108 ? -20.906 -1.193 19.398 1.00 90.25 108 LEU A N 1
ATOM 869 C CA . LEU A 1 108 ? -19.739 -0.712 20.142 1.00 90.25 108 LEU A CA 1
ATOM 870 C C . LEU A 1 108 ? -19.794 0.797 20.393 1.00 90.25 108 LEU A C 1
ATOM 872 O O . LEU A 1 108 ? -19.443 1.238 21.486 1.00 90.25 108 LEU A O 1
ATOM 876 N N . GLY A 1 109 ? -20.232 1.579 19.405 1.00 88.81 109 GLY A N 1
ATOM 877 C CA . GLY A 1 109 ? -20.388 3.023 19.536 1.00 88.81 109 GLY A CA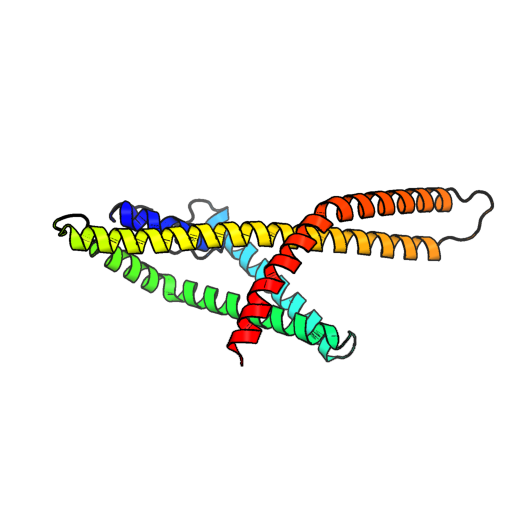 1
ATOM 878 C C . GLY A 1 109 ? -21.491 3.417 20.523 1.00 88.81 109 GLY A C 1
ATOM 879 O O . GLY A 1 109 ? -21.279 4.308 21.340 1.00 88.81 109 GLY A O 1
ATOM 880 N N . CYS A 1 110 ? -22.637 2.733 20.507 1.00 86.62 110 CYS A N 1
ATOM 881 C CA . CYS A 1 110 ? -23.739 2.967 21.447 1.00 86.62 110 CYS A CA 1
ATOM 882 C C . CYS A 1 110 ? -23.368 2.580 22.886 1.00 86.62 110 CYS A C 1
ATOM 884 O O . CYS A 1 110 ? -23.776 3.243 23.836 1.00 86.62 110 CYS A O 1
ATOM 886 N N . MET A 1 111 ? -22.567 1.524 23.056 1.00 87.50 111 MET A N 1
ATOM 887 C CA . MET A 1 111 ? -22.024 1.122 24.357 1.00 87.50 111 MET A CA 1
ATOM 888 C C . MET A 1 111 ? -20.831 1.982 24.806 1.00 87.50 111 MET A C 1
ATOM 890 O O . MET A 1 111 ? -20.335 1.812 25.925 1.00 87.50 111 MET A O 1
ATOM 894 N N . TRP A 1 112 ? -20.338 2.894 23.961 1.00 88.44 112 TRP A N 1
ATOM 895 C CA . TRP A 1 112 ? -19.163 3.699 24.266 1.00 88.44 112 TRP A CA 1
ATOM 896 C C . TRP A 1 112 ? -19.471 4.743 25.338 1.00 88.44 112 TRP A C 1
ATOM 898 O O . TRP A 1 112 ? -20.059 5.795 25.089 1.00 88.44 112 TRP A O 1
ATOM 908 N N . ARG A 1 113 ? -19.021 4.467 26.562 1.00 85.19 113 ARG A N 1
ATOM 909 C CA . ARG A 1 113 ? -19.219 5.367 27.699 1.00 85.19 113 ARG A CA 1
ATOM 910 C C . ARG A 1 113 ? -18.330 6.606 27.585 1.00 85.19 113 ARG A C 1
ATOM 912 O O . ARG A 1 113 ? -17.103 6.505 27.462 1.00 85.19 113 ARG A O 1
ATOM 919 N N . THR A 1 114 ? -18.959 7.772 27.684 1.00 82.88 114 THR A N 1
ATOM 920 C CA . THR A 1 114 ? -18.306 9.089 27.781 1.00 82.88 114 THR A CA 1
ATOM 921 C C . THR A 1 114 ? -18.513 9.752 29.142 1.00 82.88 114 THR A C 1
ATOM 923 O O . THR A 1 114 ? -17.672 10.543 29.557 1.00 82.88 114 THR A O 1
ATOM 926 N N . GLN A 1 115 ? -19.592 9.403 29.846 1.00 81.56 115 GLN A N 1
ATOM 927 C CA . GLN A 1 115 ? -19.976 9.949 31.150 1.00 81.56 115 GLN A CA 1
ATOM 928 C C . GLN A 1 115 ? -19.973 8.845 32.223 1.00 81.56 115 GLN A C 1
ATOM 930 O O . GLN A 1 115 ? -19.903 7.652 31.904 1.00 81.56 115 GLN A O 1
ATOM 935 N N . ASP A 1 116 ? -20.005 9.247 33.496 1.00 84.25 116 ASP A N 1
ATOM 936 C CA . ASP A 1 116 ? -20.051 8.357 34.667 1.00 84.25 116 ASP A CA 1
ATOM 937 C C . ASP A 1 116 ? -18.914 7.323 34.725 1.00 84.25 116 ASP A C 1
ATOM 939 O O . ASP A 1 116 ? -19.134 6.141 34.997 1.00 84.25 116 ASP A O 1
ATOM 943 N N . LEU A 1 117 ? -17.686 7.749 34.424 1.00 87.44 117 LEU A N 1
ATOM 944 C CA . LEU A 1 117 ? -16.480 6.921 34.511 1.00 87.44 117 LEU A CA 1
ATOM 945 C C . LEU A 1 117 ? -15.671 7.306 35.751 1.00 87.44 117 LEU A C 1
ATOM 947 O O . LEU A 1 117 ? -15.496 8.490 36.037 1.00 87.44 117 LEU A O 1
ATOM 951 N N . THR A 1 118 ? -15.130 6.316 36.462 1.00 92.44 118 THR A N 1
ATOM 952 C CA . THR A 1 118 ? -14.163 6.591 37.535 1.00 92.44 118 THR A CA 1
ATOM 953 C C . THR A 1 118 ? -12.835 7.077 36.951 1.00 92.44 118 THR A C 1
ATOM 955 O O . THR A 1 118 ? -12.494 6.770 35.806 1.00 92.44 118 THR A O 1
ATOM 958 N N . GLU A 1 119 ? -12.040 7.798 37.743 1.00 92.75 119 GLU A N 1
ATOM 959 C CA . GLU A 1 119 ? -10.723 8.290 37.312 1.00 92.75 119 GLU A CA 1
ATOM 960 C C . GLU A 1 119 ? -9.801 7.148 36.837 1.00 92.75 119 GLU A C 1
ATOM 962 O O . GLU A 1 119 ? -9.113 7.262 35.820 1.00 92.75 119 GLU A O 1
ATOM 967 N N . GLU A 1 120 ? -9.862 5.988 37.499 1.00 92.81 120 GLU A N 1
ATOM 968 C CA . GLU A 1 120 ? -9.130 4.786 37.089 1.00 92.81 120 GLU A CA 1
ATOM 969 C C . GLU A 1 120 ? -9.585 4.265 35.712 1.00 92.81 120 GLU A C 1
ATOM 971 O O . GLU A 1 120 ? -8.754 3.939 34.857 1.00 92.81 120 GLU A O 1
ATOM 976 N N . GLN A 1 121 ? -10.897 4.225 35.456 1.00 89.25 121 GLN A N 1
ATOM 977 C CA . GLN A 1 121 ? -11.449 3.800 34.167 1.00 89.25 121 GLN A CA 1
ATOM 978 C C . GLN A 1 121 ? -11.058 4.758 33.037 1.00 89.25 121 GLN A C 1
ATOM 980 O O . GLN A 1 121 ? -10.688 4.300 31.952 1.00 89.25 121 GLN A O 1
ATOM 985 N N . ILE A 1 122 ? -11.081 6.069 33.298 1.00 90.19 122 ILE A N 1
ATOM 986 C CA . ILE A 1 122 ? -10.637 7.099 32.348 1.00 90.19 122 ILE A CA 1
ATOM 987 C C . ILE A 1 122 ? -9.160 6.891 32.002 1.00 90.19 122 ILE A C 1
ATOM 989 O O . ILE A 1 122 ? -8.803 6.829 30.824 1.00 90.19 122 ILE A O 1
ATOM 993 N N . ASN A 1 123 ? -8.302 6.702 33.007 1.00 91.88 123 ASN A N 1
ATOM 994 C CA . ASN A 1 123 ? -6.874 6.475 32.793 1.00 91.88 123 ASN A CA 1
ATOM 995 C C . ASN A 1 123 ? -6.606 5.203 31.977 1.00 91.88 123 ASN A C 1
ATOM 997 O O . ASN A 1 123 ? -5.802 5.222 31.039 1.00 91.88 123 ASN A O 1
ATOM 1001 N N . LYS A 1 124 ? -7.321 4.109 32.266 1.00 92.56 124 LYS A N 1
ATOM 1002 C CA . LYS A 1 124 ? -7.199 2.850 31.517 1.00 92.56 124 LYS A CA 1
ATOM 1003 C C . LYS A 1 124 ? -7.647 2.996 30.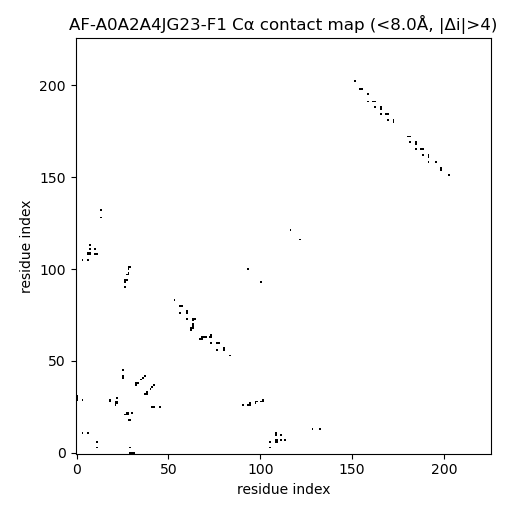060 1.00 92.56 124 LYS A C 1
ATOM 1005 O O . LYS A 1 124 ? -6.933 2.550 29.159 1.00 92.56 124 LYS A O 1
ATOM 1010 N N . LYS A 1 125 ? -8.781 3.660 29.819 1.00 91.12 125 LYS A N 1
ATOM 1011 C CA . LYS A 1 125 ? -9.299 3.963 28.474 1.00 91.12 125 LYS A CA 1
ATOM 1012 C C . LYS A 1 125 ? -8.311 4.824 27.684 1.00 91.12 125 LYS A C 1
ATOM 1014 O O . LYS A 1 125 ? -7.918 4.454 26.578 1.00 91.12 125 LYS A O 1
ATOM 1019 N N . ASN A 1 126 ? -7.821 5.909 28.281 1.00 90.19 126 ASN A N 1
ATOM 1020 C CA . ASN A 1 126 ? -6.846 6.804 27.656 1.00 90.19 126 ASN A CA 1
ATOM 1021 C C . ASN A 1 126 ? -5.536 6.087 27.312 1.00 90.19 126 ASN A C 1
ATOM 1023 O O . ASN A 1 126 ? -4.979 6.299 26.233 1.00 90.19 126 ASN A O 1
ATOM 1027 N N . ALA A 1 127 ? -5.059 5.191 28.180 1.00 92.56 127 ALA A N 1
ATOM 1028 C CA . ALA A 1 127 ? -3.881 4.378 27.898 1.00 92.56 127 ALA A CA 1
ATOM 1029 C C . ALA A 1 127 ? -4.087 3.456 26.681 1.00 92.56 127 ALA A C 1
ATOM 1031 O O . ALA A 1 127 ? -3.192 3.340 25.841 1.00 92.56 127 ALA A O 1
ATOM 1032 N N . GLN A 1 128 ? -5.261 2.829 26.546 1.00 90.50 128 GLN A N 1
ATOM 1033 C CA . GLN A 1 128 ? -5.592 1.988 25.390 1.00 90.50 128 GLN A CA 1
ATOM 1034 C C . GLN A 1 128 ? -5.709 2.803 24.097 1.00 90.50 128 GLN A C 1
ATOM 1036 O O . GLN A 1 128 ? -5.109 2.435 23.086 1.00 90.50 128 GLN A O 1
ATOM 1041 N N . LEU A 1 129 ? -6.399 3.945 24.134 1.00 89.75 129 LEU A N 1
ATOM 1042 C CA . LEU A 1 129 ? -6.515 4.841 22.980 1.00 89.75 129 LEU A CA 1
ATOM 1043 C C . LEU A 1 129 ? -5.157 5.396 22.546 1.00 89.75 129 LEU A C 1
ATOM 1045 O O . LEU A 1 129 ? -4.864 5.455 21.353 1.00 89.75 129 LEU A O 1
ATOM 1049 N N . LYS A 1 130 ? -4.285 5.740 23.500 1.00 90.94 130 LYS A N 1
ATOM 1050 C CA . LYS A 1 130 ? -2.914 6.175 23.210 1.00 90.94 130 LYS A CA 1
ATOM 1051 C C . LYS A 1 130 ? -2.120 5.087 22.486 1.00 90.94 130 LYS A C 1
ATOM 1053 O O . LYS A 1 130 ? -1.429 5.397 21.519 1.00 90.94 130 LYS A O 1
ATOM 1058 N N . ARG A 1 131 ? -2.239 3.822 22.910 1.00 89.62 131 ARG A N 1
ATOM 1059 C CA . ARG A 1 131 ? -1.601 2.680 22.228 1.00 89.62 131 ARG A CA 1
ATOM 1060 C C . ARG A 1 131 ? -2.129 2.509 20.803 1.00 89.62 131 ARG A C 1
ATOM 1062 O O . ARG A 1 131 ? -1.330 2.357 19.888 1.00 89.62 131 ARG A O 1
ATOM 1069 N N . LEU A 1 132 ? -3.443 2.608 20.601 1.00 87.75 132 LEU A N 1
ATOM 1070 C CA . LEU A 1 132 ? -4.051 2.522 19.270 1.00 87.75 132 LEU A CA 1
ATOM 1071 C C . LEU A 1 132 ? -3.561 3.646 18.341 1.00 87.75 132 LEU A C 1
ATOM 1073 O O . LEU A 1 132 ? -3.099 3.379 17.232 1.00 87.75 132 LEU A O 1
ATOM 1077 N N . LYS A 1 133 ? -3.596 4.899 18.814 1.00 88.12 133 LYS A N 1
ATOM 1078 C CA . LYS A 1 133 ? -3.103 6.068 18.065 1.00 88.12 133 LYS A CA 1
ATOM 1079 C C . LYS A 1 133 ? -1.612 5.940 17.738 1.00 88.12 133 LYS A C 1
ATOM 1081 O O . LYS A 1 133 ? -1.203 6.274 16.628 1.00 88.12 133 LYS A O 1
ATOM 1086 N N . PHE A 1 134 ? -0.814 5.408 18.665 1.00 88.44 134 PHE A N 1
ATOM 1087 C CA . PHE A 1 134 ? 0.593 5.098 18.422 1.00 88.44 134 PHE A CA 1
ATOM 1088 C C . PHE A 1 134 ? 0.765 4.061 17.304 1.00 88.44 134 PHE A C 1
ATOM 1090 O O . PHE A 1 134 ? 1.521 4.312 16.370 1.00 88.44 134 PHE A O 1
ATOM 1097 N N . CYS A 1 135 ? 0.021 2.950 17.328 1.00 86.75 135 CYS A N 1
ATOM 1098 C CA . CYS A 1 135 ? 0.060 1.956 16.253 1.00 86.75 135 CYS A CA 1
ATOM 1099 C C . CYS A 1 135 ? -0.286 2.572 14.891 1.00 86.75 135 CYS A C 1
ATOM 1101 O O . CYS A 1 135 ? 0.433 2.341 13.923 1.00 86.75 135 CYS A O 1
ATOM 1103 N N . TYR A 1 136 ? -1.331 3.400 14.803 1.00 83.94 136 TYR A N 1
ATOM 1104 C CA . TYR A 1 136 ? -1.674 4.087 13.553 1.00 83.94 136 TYR A CA 1
ATOM 1105 C C . TYR A 1 136 ? -0.578 5.040 13.072 1.00 83.94 136 TYR A C 1
ATOM 1107 O O . TYR A 1 136 ? -0.283 5.075 11.876 1.00 83.94 136 TYR A O 1
ATOM 1115 N N . ALA A 1 137 ? 0.050 5.786 13.982 1.00 85.12 137 ALA A N 1
ATOM 1116 C CA . ALA A 1 137 ? 1.172 6.651 13.638 1.00 85.12 137 ALA A CA 1
ATOM 1117 C C . ALA A 1 137 ? 2.354 5.840 13.083 1.00 85.12 137 ALA A C 1
ATOM 1119 O O . ALA A 1 137 ? 2.904 6.207 12.044 1.00 85.12 137 ALA A O 1
ATOM 1120 N N . VAL A 1 138 ? 2.687 4.712 13.720 1.00 86.88 138 VAL A N 1
ATOM 1121 C CA . VAL A 1 138 ? 3.735 3.793 13.254 1.00 86.88 138 VAL A CA 1
ATOM 1122 C C . VAL A 1 138 ? 3.392 3.229 11.878 1.00 86.88 138 VAL A C 1
ATOM 1124 O O . VAL A 1 138 ? 4.213 3.333 10.972 1.00 86.88 138 VAL A O 1
ATOM 1127 N N . PHE A 1 139 ? 2.177 2.710 11.670 1.00 82.56 139 PHE A N 1
ATOM 1128 C CA . PHE A 1 139 ? 1.760 2.200 10.360 1.00 82.56 139 PHE A CA 1
ATOM 1129 C C . PHE A 1 139 ? 1.881 3.263 9.269 1.00 82.56 139 PHE A C 1
ATOM 1131 O O . PHE A 1 139 ? 2.415 2.982 8.201 1.00 82.56 139 PHE A O 1
ATOM 1138 N N . ARG A 1 140 ? 1.443 4.499 9.535 1.00 79.38 140 ARG A N 1
ATOM 1139 C CA . ARG A 1 140 ? 1.559 5.603 8.573 1.00 79.38 140 ARG A CA 1
ATOM 1140 C C . ARG A 1 140 ? 3.014 5.884 8.191 1.00 79.38 140 ARG A C 1
ATOM 1142 O O . ARG A 1 140 ? 3.295 6.118 7.021 1.00 79.38 140 ARG A O 1
ATOM 1149 N N . ILE A 1 141 ? 3.922 5.854 9.165 1.00 83.56 141 ILE A N 1
ATOM 1150 C CA . ILE A 1 141 ? 5.359 6.036 8.937 1.00 83.56 141 ILE A CA 1
ATOM 1151 C C . ILE A 1 141 ? 5.922 4.878 8.101 1.00 83.56 141 ILE A C 1
ATOM 1153 O O . ILE A 1 141 ? 6.611 5.122 7.116 1.00 83.56 141 ILE A O 1
ATOM 1157 N N . VAL A 1 142 ? 5.575 3.631 8.436 1.00 84.00 142 VAL A N 1
ATOM 1158 C CA . VAL A 1 142 ? 6.002 2.442 7.679 1.00 84.00 142 VAL A CA 1
ATOM 1159 C C . VAL A 1 142 ? 5.540 2.519 6.224 1.00 84.00 142 VAL A C 1
ATOM 1161 O O . VAL A 1 142 ? 6.346 2.322 5.322 1.00 84.00 142 VAL A O 1
ATOM 1164 N N . TYR A 1 143 ? 4.275 2.870 5.973 1.00 79.88 143 TYR A N 1
ATOM 1165 C CA . TYR A 1 143 ? 3.764 3.024 4.606 1.00 79.88 143 TYR A CA 1
ATOM 1166 C C . TYR A 1 143 ? 4.487 4.124 3.822 1.00 79.88 143 TYR A C 1
ATOM 1168 O O . TYR A 1 143 ? 4.715 3.966 2.625 1.00 79.88 143 TYR A O 1
ATOM 1176 N N . PHE A 1 144 ? 4.863 5.222 4.481 1.00 80.56 144 PHE A N 1
ATOM 1177 C CA . PHE A 1 144 ? 5.641 6.284 3.848 1.00 80.56 144 PHE A CA 1
ATOM 1178 C C . PHE A 1 144 ? 7.032 5.790 3.421 1.00 80.56 144 PHE A C 1
ATOM 1180 O O . PHE A 1 144 ? 7.426 5.995 2.273 1.00 80.56 144 PHE A O 1
ATOM 1187 N N . PHE A 1 145 ? 7.745 5.088 4.307 1.00 80.69 145 PHE A N 1
ATOM 1188 C CA . PHE A 1 145 ? 9.051 4.507 3.981 1.00 80.69 145 PHE A CA 1
ATOM 1189 C C . PHE A 1 145 ? 8.958 3.444 2.882 1.00 80.69 145 PHE A C 1
ATOM 1191 O O . PHE A 1 145 ? 9.741 3.481 1.937 1.00 80.69 145 PHE A O 1
ATOM 1198 N N . LEU A 1 146 ? 7.948 2.574 2.934 1.00 82.44 146 LEU A N 1
ATOM 1199 C CA . LEU A 1 146 ? 7.714 1.568 1.899 1.00 82.44 146 LEU A CA 1
ATOM 1200 C C . LEU A 1 146 ? 7.468 2.210 0.519 1.00 82.44 146 LEU A C 1
ATOM 1202 O O . LEU A 1 146 ? 7.953 1.722 -0.499 1.00 82.44 146 LEU A O 1
ATOM 1206 N N . GLY A 1 147 ? 6.757 3.342 0.470 1.00 84.06 147 GLY A N 1
ATOM 1207 C CA . GLY A 1 147 ? 6.570 4.110 -0.764 1.00 84.06 147 GLY A CA 1
ATOM 1208 C C . GLY A 1 147 ? 7.885 4.632 -1.357 1.00 84.06 147 GLY A C 1
ATOM 1209 O O . GLY A 1 147 ? 8.071 4.585 -2.574 1.00 84.06 147 GLY A O 1
ATOM 1210 N N . MET A 1 148 ? 8.816 5.079 -0.509 1.00 84.44 148 MET A N 1
ATOM 1211 C CA . MET A 1 148 ? 10.150 5.513 -0.942 1.00 84.44 148 MET A CA 1
ATOM 1212 C C . MET A 1 148 ? 10.986 4.354 -1.497 1.00 84.44 148 MET A C 1
ATOM 1214 O O . MET A 1 148 ? 11.676 4.527 -2.502 1.00 84.44 148 MET A O 1
ATOM 1218 N N . GLU A 1 149 ? 10.890 3.166 -0.898 1.00 83.44 149 GLU A N 1
ATOM 1219 C CA . GLU A 1 149 ? 11.560 1.960 -1.401 1.00 83.44 149 GLU A CA 1
ATOM 1220 C C . GLU A 1 149 ? 11.018 1.532 -2.769 1.00 83.44 149 GLU A C 1
ATOM 1222 O O . GLU A 1 149 ? 11.793 1.252 -3.685 1.00 83.44 149 GLU A O 1
ATOM 1227 N N . PHE A 1 150 ? 9.695 1.550 -2.961 1.00 85.19 150 PHE A N 1
ATOM 1228 C CA . PHE A 1 150 ? 9.104 1.246 -4.266 1.00 85.19 150 PHE A CA 1
ATOM 1229 C C . PHE A 1 150 ? 9.508 2.250 -5.346 1.00 85.19 150 PHE A C 1
ATOM 1231 O O . PHE A 1 150 ? 9.744 1.855 -6.491 1.00 85.19 150 PHE A O 1
ATOM 1238 N N . LEU A 1 151 ? 9.620 3.535 -4.998 1.00 85.94 151 LEU A N 1
ATOM 1239 C CA . LEU A 1 151 ? 10.112 4.554 -5.921 1.00 85.94 151 LEU A CA 1
ATOM 1240 C C . LEU A 1 151 ? 11.558 4.264 -6.345 1.00 85.94 151 LEU A C 1
ATOM 1242 O O . LEU A 1 151 ? 11.854 4.299 -7.538 1.00 85.94 151 LEU A O 1
ATOM 1246 N N . MET A 1 152 ? 12.432 3.922 -5.393 1.00 87.81 152 MET A N 1
ATOM 1247 C CA . MET A 1 152 ? 13.817 3.527 -5.667 1.00 87.81 152 MET A CA 1
ATOM 1248 C C . MET A 1 152 ? 13.880 2.338 -6.633 1.00 87.81 152 MET A C 1
ATOM 1250 O O . MET A 1 152 ? 14.520 2.430 -7.678 1.00 87.81 152 MET A O 1
ATOM 1254 N N . ILE A 1 153 ? 13.166 1.249 -6.324 1.00 86.06 153 ILE A N 1
ATOM 1255 C CA . ILE A 1 153 ? 13.125 0.038 -7.159 1.00 86.06 153 ILE A CA 1
ATOM 1256 C C . ILE A 1 153 ? 12.635 0.371 -8.574 1.00 86.06 153 ILE A C 1
ATOM 1258 O O . ILE A 1 153 ? 13.235 -0.063 -9.556 1.00 86.06 153 ILE A O 1
ATOM 1262 N N . SER A 1 154 ? 11.583 1.186 -8.688 1.00 87.75 154 SER A N 1
ATOM 1263 C CA . SER A 1 154 ? 11.016 1.587 -9.981 1.00 87.75 154 SER A CA 1
ATOM 1264 C C . SER A 1 154 ? 12.008 2.395 -10.820 1.00 87.75 154 SER A C 1
ATOM 1266 O O . SER A 1 154 ? 12.153 2.152 -12.017 1.00 87.75 154 SER A O 1
ATOM 1268 N N . LEU A 1 155 ? 12.726 3.341 -10.206 1.00 89.12 155 LEU A N 1
ATOM 1269 C CA . LEU A 1 155 ? 13.737 4.144 -10.895 1.00 89.12 155 LEU A CA 1
ATOM 1270 C C . LEU A 1 155 ? 14.932 3.293 -11.342 1.00 89.12 155 LEU A C 1
ATOM 1272 O O . LEU A 1 155 ? 15.363 3.427 -12.488 1.00 89.12 155 LEU A O 1
ATOM 1276 N N . CYS A 1 156 ? 15.411 2.381 -10.492 1.00 89.56 156 CYS A N 1
ATOM 1277 C CA . CYS A 1 156 ? 16.464 1.429 -10.852 1.00 89.56 156 CYS A CA 1
ATOM 1278 C C . CYS A 1 156 ? 16.032 0.520 -12.012 1.00 89.56 156 CYS A C 1
ATOM 1280 O O . CYS A 1 156 ? 16.785 0.347 -12.968 1.00 89.56 156 CYS A O 1
ATOM 1282 N N . SER A 1 157 ? 14.804 -0.005 -11.976 1.00 87.75 157 SER A N 1
ATOM 1283 C CA . SER A 1 157 ? 14.246 -0.840 -13.048 1.00 87.75 157 SER A CA 1
ATOM 1284 C C . SER A 1 157 ? 14.132 -0.080 -14.373 1.00 87.75 157 SER A C 1
ATOM 1286 O O . SER A 1 157 ? 14.501 -0.599 -15.429 1.00 87.75 157 SER A O 1
ATOM 1288 N N . ASN A 1 158 ? 13.658 1.168 -14.340 1.00 89.00 158 ASN A N 1
ATOM 1289 C CA . ASN A 1 158 ? 13.554 2.012 -15.532 1.00 89.00 158 ASN A CA 1
ATOM 1290 C C . ASN A 1 158 ? 14.933 2.348 -16.115 1.00 89.00 158 ASN A C 1
ATOM 1292 O O . ASN A 1 158 ? 15.108 2.343 -17.333 1.00 89.00 158 ASN A O 1
ATOM 1296 N N . LEU A 1 159 ? 15.917 2.618 -15.255 1.00 91.44 159 LEU A N 1
ATOM 1297 C CA . LEU A 1 159 ? 17.292 2.879 -15.668 1.00 91.44 159 LEU A CA 1
ATOM 1298 C C . LEU A 1 159 ? 17.929 1.637 -16.306 1.00 91.44 159 LEU A C 1
ATOM 1300 O O . LEU A 1 159 ? 18.513 1.745 -17.382 1.00 91.44 159 LEU A O 1
ATOM 1304 N N . ALA A 1 160 ? 17.760 0.463 -15.691 1.00 90.38 160 ALA A N 1
ATOM 1305 C CA . ALA A 1 160 ? 18.210 -0.811 -16.247 1.00 90.38 160 ALA A CA 1
ATOM 1306 C C . ALA A 1 160 ? 17.579 -1.069 -17.623 1.00 90.38 160 ALA A C 1
ATOM 1308 O O . ALA A 1 160 ? 18.292 -1.334 -18.586 1.00 90.38 160 ALA A O 1
ATOM 1309 N N . THR A 1 161 ? 16.263 -0.867 -17.746 1.00 88.00 161 THR A N 1
ATOM 1310 C CA . THR A 1 161 ? 15.540 -0.985 -19.023 1.00 88.00 161 THR A CA 1
ATOM 1311 C C . THR A 1 161 ? 16.108 -0.035 -20.081 1.00 88.00 161 THR A C 1
ATOM 1313 O O . THR A 1 161 ? 16.323 -0.431 -21.223 1.00 88.00 161 THR A O 1
ATOM 1316 N N . ALA A 1 162 ? 16.406 1.217 -19.718 1.00 91.44 162 ALA A N 1
ATOM 1317 C CA . ALA A 1 162 ? 16.993 2.184 -20.642 1.00 91.44 162 ALA A CA 1
ATOM 1318 C C . ALA A 1 162 ? 18.400 1.777 -21.116 1.00 91.44 162 ALA A C 1
ATOM 1320 O O . ALA A 1 162 ? 18.735 2.008 -22.279 1.00 91.44 162 ALA A O 1
ATOM 1321 N N . PHE A 1 163 ? 19.209 1.159 -20.249 1.00 92.25 163 PHE A N 1
ATOM 1322 C CA . PHE A 1 163 ? 20.500 0.586 -20.637 1.00 92.25 163 PHE A CA 1
ATOM 1323 C C . PHE A 1 163 ? 20.342 -0.627 -21.559 1.00 92.25 163 PHE A C 1
ATOM 1325 O O . PHE A 1 163 ? 21.067 -0.716 -22.548 1.00 92.25 163 PHE A O 1
ATOM 1332 N N . THR A 1 164 ? 19.379 -1.514 -21.295 1.00 89.25 164 THR A N 1
ATOM 1333 C CA . THR A 1 164 ? 19.077 -2.658 -22.171 1.00 89.25 164 THR A CA 1
ATOM 1334 C C . THR A 1 164 ? 18.650 -2.199 -23.564 1.00 89.25 164 THR A C 1
ATOM 1336 O O . THR A 1 164 ? 19.214 -2.651 -24.555 1.00 89.25 164 THR A O 1
ATOM 1339 N N . LEU A 1 165 ? 17.740 -1.226 -23.663 1.00 90.62 165 LEU A N 1
ATOM 1340 C CA . LEU A 1 165 ? 17.323 -0.667 -24.955 1.00 90.62 165 LEU A CA 1
ATOM 1341 C C . LEU A 1 165 ? 18.484 0.007 -25.695 1.00 90.62 165 LEU A C 1
ATOM 1343 O O . LEU A 1 165 ? 18.616 -0.120 -26.907 1.00 90.62 165 LEU A O 1
ATOM 1347 N N . LEU A 1 166 ? 19.361 0.709 -24.974 1.00 91.31 166 LEU A N 1
ATOM 1348 C CA . LEU A 1 166 ? 20.556 1.304 -25.568 1.00 91.31 166 LEU A CA 1
ATOM 1349 C C . LEU A 1 166 ? 21.526 0.234 -26.103 1.00 91.31 166 LEU A C 1
ATOM 1351 O O . LEU A 1 166 ? 22.162 0.443 -27.137 1.00 91.31 166 LEU A O 1
ATOM 1355 N N . GLN A 1 167 ? 21.655 -0.894 -25.403 1.00 88.81 167 GLN A N 1
ATOM 1356 C CA . GLN A 1 167 ? 22.461 -2.031 -25.841 1.00 88.81 167 GLN A CA 1
ATOM 1357 C C . GLN A 1 167 ? 21.899 -2.645 -27.130 1.00 88.81 167 GLN A C 1
ATOM 1359 O O . GLN A 1 167 ? 22.670 -2.923 -28.049 1.00 88.81 167 GLN A O 1
ATOM 1364 N N . GLU A 1 168 ? 20.579 -2.811 -27.224 1.00 90.12 168 GLU A N 1
ATOM 1365 C CA . GLU A 1 168 ? 19.904 -3.267 -28.446 1.00 90.12 168 GLU A CA 1
ATOM 1366 C C . GLU A 1 168 ? 20.098 -2.275 -29.602 1.00 90.12 168 GLU A C 1
ATOM 1368 O O . GLU A 1 168 ? 20.501 -2.668 -30.702 1.00 90.12 168 GLU A O 1
ATOM 1373 N N . ASP A 1 169 ? 19.911 -0.975 -29.341 1.00 87.69 169 ASP A N 1
ATOM 1374 C CA . ASP A 1 169 ? 20.142 0.082 -30.327 1.00 87.69 169 ASP A CA 1
ATOM 1375 C C . ASP A 1 169 ? 21.586 0.012 -30.862 1.00 87.69 169 ASP A C 1
ATOM 1377 O O . ASP A 1 169 ? 21.803 0.085 -32.073 1.00 87.69 169 ASP A O 1
ATOM 1381 N N . LEU A 1 170 ? 22.580 -0.186 -29.986 1.00 86.44 170 LEU A N 1
ATOM 1382 C CA . LEU A 1 170 ? 23.990 -0.304 -30.368 1.00 86.44 170 LEU A CA 1
ATOM 1383 C C . LEU A 1 170 ? 24.259 -1.523 -31.263 1.00 86.44 170 LEU A C 1
ATOM 1385 O O . LEU A 1 170 ? 25.016 -1.404 -32.226 1.00 86.44 170 LEU A O 1
ATOM 1389 N N . GLN A 1 171 ? 23.636 -2.670 -30.979 1.00 86.75 171 GLN A N 1
ATOM 1390 C CA . GLN A 1 171 ? 23.764 -3.882 -31.802 1.00 86.75 171 GLN A CA 1
ATOM 1391 C C . GLN A 1 171 ? 23.162 -3.7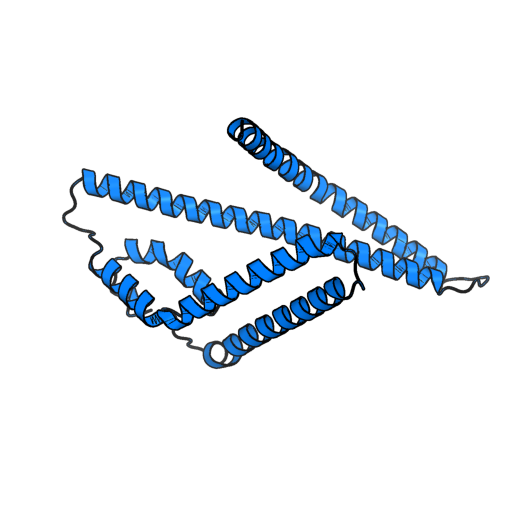08 -33.203 1.00 86.75 171 GLN A C 1
ATOM 1393 O O . GLN A 1 171 ? 23.631 -4.321 -34.160 1.00 86.75 171 GLN A O 1
ATOM 1398 N N . SER A 1 172 ? 22.143 -2.856 -33.338 1.00 82.88 172 SER A N 1
ATOM 1399 C CA . SER A 1 172 ? 21.472 -2.593 -34.616 1.00 82.88 172 SER A CA 1
ATOM 1400 C C . SER A 1 172 ? 22.232 -1.625 -35.543 1.00 82.88 172 SER A C 1
ATOM 1402 O O . SER A 1 172 ? 21.940 -1.546 -36.742 1.00 82.88 172 SER A O 1
ATOM 1404 N N . VAL A 1 173 ? 23.218 -0.882 -35.021 1.00 83.38 173 VAL A N 1
ATOM 1405 C CA . VAL A 1 173 ? 23.938 0.154 -35.778 1.00 83.38 173 VAL A CA 1
ATOM 1406 C C . VAL A 1 173 ? 24.948 -0.455 -36.750 1.00 83.38 173 VAL A C 1
ATOM 1408 O O . VAL A 1 173 ? 25.879 -1.158 -36.365 1.00 83.38 173 VAL A O 1
ATOM 1411 N N . LYS A 1 174 ? 24.827 -0.099 -38.035 1.00 77.88 174 LYS A N 1
ATOM 1412 C CA . LYS A 1 174 ? 25.819 -0.436 -39.070 1.00 77.88 174 LYS A CA 1
ATOM 1413 C C . LYS A 1 174 ? 26.964 0.596 -39.097 1.00 77.88 174 LYS A C 1
ATOM 1415 O O . LYS A 1 174 ? 26.709 1.797 -38.961 1.00 77.88 174 LYS A O 1
ATOM 1420 N N . PRO A 1 175 ? 28.226 0.183 -39.306 1.00 69.44 175 PRO A N 1
ATOM 1421 C CA . PRO A 1 175 ? 29.349 1.113 -39.398 1.00 69.44 175 PRO A CA 1
ATOM 1422 C C . PRO A 1 175 ? 29.269 1.945 -40.692 1.00 69.44 175 PRO A C 1
ATOM 1424 O O . PRO A 1 175 ? 29.321 1.395 -41.790 1.00 69.44 175 PRO A O 1
ATOM 1427 N N . GLN A 1 176 ? 29.145 3.271 -40.569 1.00 74.75 176 GLN A N 1
ATOM 1428 C CA . GLN A 1 176 ? 29.237 4.238 -41.670 1.00 74.75 176 GLN A CA 1
ATOM 1429 C C . GLN A 1 176 ? 30.194 5.386 -41.289 1.00 74.75 176 GLN A C 1
ATOM 1431 O O . GLN A 1 176 ? 30.306 5.724 -40.107 1.00 74.75 176 GLN A O 1
ATOM 1436 N N . PRO A 1 177 ? 30.870 6.018 -42.270 1.00 65.50 177 PRO A N 1
ATOM 1437 C CA . PRO A 1 177 ? 31.930 7.003 -42.023 1.00 65.50 177 PRO A CA 1
ATOM 1438 C C . PRO A 1 177 ? 31.473 8.306 -41.341 1.00 65.50 177 PRO A C 1
ATOM 1440 O O . PRO A 1 177 ? 32.310 9.025 -40.807 1.00 65.50 177 PRO A O 1
ATOM 1443 N N . ASN A 1 178 ? 30.168 8.609 -41.300 1.00 67.62 178 ASN A N 1
ATOM 1444 C CA . ASN A 1 178 ? 29.613 9.749 -40.561 1.00 67.62 178 ASN A CA 1
ATOM 1445 C C . ASN A 1 178 ? 28.395 9.322 -39.724 1.00 67.62 178 ASN A C 1
ATOM 1447 O O . ASN A 1 178 ? 27.249 9.670 -40.011 1.00 67.62 178 ASN A O 1
ATOM 1451 N N . ASN A 1 179 ? 28.644 8.505 -38.701 1.00 72.81 179 ASN A N 1
ATOM 1452 C CA . ASN A 1 179 ? 27.596 7.911 -37.875 1.00 72.81 179 ASN A CA 1
ATOM 1453 C C . ASN A 1 179 ? 27.036 8.903 -36.837 1.00 72.81 179 ASN A C 1
ATOM 1455 O O . ASN A 1 179 ? 27.306 8.811 -35.638 1.00 72.81 179 ASN A O 1
ATOM 1459 N N . ILE A 1 180 ? 26.181 9.821 -37.298 1.00 81.31 180 ILE A N 1
ATOM 1460 C CA . ILE A 1 180 ? 25.353 10.697 -36.447 1.00 81.31 180 ILE A CA 1
ATOM 1461 C C . ILE A 1 180 ? 24.565 9.863 -35.415 1.00 81.31 180 ILE A C 1
ATOM 1463 O O . ILE A 1 180 ? 24.449 10.267 -34.259 1.00 81.31 180 ILE A O 1
ATOM 1467 N N . ALA A 1 181 ? 24.111 8.665 -35.806 1.00 79.81 181 ALA A N 1
ATOM 1468 C CA . ALA A 1 181 ? 23.434 7.702 -34.934 1.00 79.81 181 ALA A CA 1
ATOM 1469 C C . ALA A 1 181 ? 24.330 7.164 -33.801 1.00 79.81 181 ALA A C 1
ATOM 1471 O O . ALA A 1 181 ? 23.887 7.038 -32.664 1.00 79.81 181 ALA A O 1
ATOM 1472 N N . LEU A 1 182 ? 25.615 6.904 -34.066 1.00 85.81 182 LEU A N 1
ATOM 1473 C CA . LEU A 1 182 ? 26.550 6.491 -33.015 1.00 85.81 182 LEU A CA 1
ATOM 1474 C C . LEU A 1 182 ? 26.814 7.644 -32.040 1.00 85.81 182 LEU A C 1
ATOM 1476 O O . LEU A 1 182 ? 26.857 7.444 -30.829 1.00 85.81 182 LEU A O 1
ATOM 1480 N N . LYS A 1 183 ? 26.937 8.873 -32.556 1.00 86.94 183 LYS A N 1
ATOM 1481 C CA . LYS A 1 183 ? 27.130 10.065 -31.721 1.00 86.94 183 LYS A CA 1
ATOM 1482 C C . LYS A 1 183 ? 25.929 10.319 -30.803 1.00 86.94 183 LY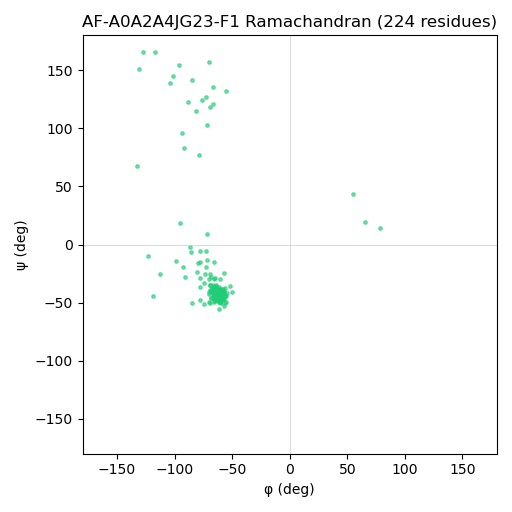S A C 1
ATOM 1484 O O . LYS A 1 183 ? 26.124 10.655 -29.636 1.00 86.94 183 LYS A O 1
ATOM 1489 N N . SER A 1 184 ? 24.701 10.133 -31.294 1.00 86.19 184 SER A N 1
ATOM 1490 C CA . SER A 1 184 ? 23.494 10.261 -30.468 1.00 86.19 184 SER A CA 1
ATOM 1491 C C . SER A 1 184 ? 23.371 9.139 -29.428 1.00 86.19 184 SER A C 1
ATOM 1493 O O . SER A 1 184 ? 22.963 9.414 -28.299 1.00 86.19 184 SER A O 1
ATOM 1495 N N . LEU A 1 185 ? 23.796 7.910 -29.746 1.00 88.06 185 LEU A N 1
ATOM 1496 C CA . LEU A 1 185 ? 23.863 6.801 -28.785 1.00 88.06 185 LEU A CA 1
ATOM 1497 C C . LEU A 1 185 ? 24.866 7.060 -27.663 1.00 88.06 185 LEU A C 1
ATOM 1499 O O . LEU A 1 185 ? 24.528 6.887 -26.495 1.00 88.06 185 LEU A O 1
ATOM 1503 N N . ILE A 1 186 ? 26.063 7.550 -27.992 1.00 89.12 186 ILE A N 1
ATOM 1504 C CA . ILE A 1 186 ? 27.074 7.924 -26.993 1.00 89.12 186 ILE A CA 1
ATOM 1505 C C . ILE A 1 186 ? 26.535 9.028 -26.073 1.00 89.12 186 ILE A C 1
ATOM 1507 O O . ILE A 1 186 ? 26.688 8.941 -24.855 1.00 89.12 186 ILE A O 1
ATOM 1511 N N . ALA A 1 187 ? 25.847 10.034 -26.623 1.00 91.69 187 ALA A N 1
ATOM 1512 C CA . ALA A 1 187 ? 25.232 11.089 -25.818 1.00 91.69 187 ALA A CA 1
ATOM 1513 C C . ALA A 1 187 ? 24.138 10.544 -24.875 1.00 91.69 187 ALA A C 1
ATOM 1515 O O . ALA A 1 187 ? 24.074 10.936 -23.708 1.00 91.69 187 ALA A O 1
ATOM 1516 N N . ARG A 1 188 ? 23.300 9.604 -25.346 1.00 90.50 188 ARG A N 1
ATOM 1517 C CA . ARG A 1 188 ? 22.294 8.920 -24.510 1.00 90.50 188 ARG A CA 1
ATOM 1518 C C . ARG A 1 188 ? 22.953 8.088 -23.411 1.00 90.50 188 ARG A C 1
ATOM 1520 O O . ARG A 1 188 ? 22.551 8.209 -22.258 1.00 90.50 188 ARG A O 1
ATOM 1527 N N . HIS A 1 189 ? 23.991 7.322 -23.740 1.00 93.88 189 HIS A N 1
ATOM 1528 C CA . HIS A 1 189 ? 24.774 6.539 -22.783 1.00 93.88 189 HIS A CA 1
ATOM 1529 C C . HIS A 1 189 ? 25.350 7.407 -21.660 1.00 93.88 189 HIS A C 1
ATOM 1531 O O . HIS A 1 189 ? 25.147 7.121 -20.483 1.00 93.88 189 HIS A O 1
ATOM 1537 N N . GLN A 1 190 ? 26.014 8.512 -22.014 1.00 94.19 190 GLN A N 1
ATOM 1538 C CA . GLN A 1 190 ? 26.589 9.443 -21.041 1.00 94.19 190 GLN A CA 1
ATOM 1539 C C . GLN A 1 190 ? 25.520 10.050 -20.127 1.00 94.19 190 GLN A C 1
ATOM 1541 O O . GLN A 1 190 ? 25.731 10.175 -18.920 1.00 94.19 190 GLN A O 1
ATOM 1546 N N . LYS A 1 191 ? 24.346 10.380 -20.680 1.00 94.69 191 LYS A N 1
ATOM 1547 C CA . LYS A 1 191 ? 23.215 10.868 -19.888 1.00 94.69 191 LYS A CA 1
ATOM 1548 C C . LYS A 1 191 ? 22.692 9.805 -18.918 1.00 94.69 191 LYS A C 1
ATOM 1550 O O . LYS A 1 191 ? 22.430 10.138 -17.767 1.00 94.69 191 LYS A O 1
ATOM 1555 N N . LEU A 1 192 ? 22.567 8.546 -19.348 1.00 93.44 192 LEU A N 1
ATOM 1556 C CA . LEU A 1 192 ? 22.146 7.444 -18.474 1.00 93.44 192 LEU A CA 1
ATOM 1557 C C . LEU A 1 192 ? 23.154 7.187 -17.349 1.00 93.44 192 LEU A C 1
ATOM 1559 O O . LEU A 1 192 ? 22.737 7.027 -16.207 1.00 93.44 192 LEU A O 1
ATOM 1563 N N . ILE A 1 193 ? 24.462 7.242 -17.627 1.00 94.31 193 ILE A N 1
ATOM 1564 C CA . ILE A 1 193 ? 25.500 7.165 -16.584 1.00 94.31 193 ILE A CA 1
ATOM 1565 C C . ILE A 1 193 ? 25.333 8.299 -15.571 1.00 94.31 193 ILE A C 1
ATOM 1567 O O . ILE A 1 193 ? 25.346 8.059 -14.367 1.00 94.31 193 ILE A O 1
ATOM 1571 N N . SER A 1 194 ? 25.145 9.535 -16.040 1.00 95.75 194 SER A N 1
ATOM 1572 C CA . SER A 1 194 ? 24.952 10.678 -15.144 1.00 95.75 194 SER A CA 1
ATOM 1573 C C . SER A 1 194 ? 23.715 10.511 -14.256 1.00 95.75 194 SER A C 1
ATOM 1575 O O . SER A 1 194 ? 23.795 10.775 -13.057 1.00 95.75 194 SER A O 1
ATOM 1577 N N . LEU A 1 195 ? 22.602 10.023 -14.813 1.00 92.81 195 LEU A N 1
ATOM 1578 C CA . LEU A 1 195 ? 21.390 9.716 -14.050 1.00 92.81 195 LEU A CA 1
ATOM 1579 C C . LEU A 1 195 ? 21.615 8.575 -13.050 1.00 92.81 195 LEU A C 1
ATOM 1581 O O . LEU A 1 195 ? 21.154 8.676 -11.919 1.00 92.81 195 LEU A O 1
ATOM 1585 N N . SER A 1 196 ? 22.362 7.535 -13.431 1.00 93.38 196 SER A N 1
ATOM 1586 C CA . SER A 1 196 ? 22.742 6.432 -12.541 1.00 93.38 196 SER A CA 1
ATOM 1587 C C . SER A 1 196 ? 23.517 6.923 -11.326 1.00 93.38 196 SER A C 1
ATOM 1589 O O . SER A 1 196 ? 23.204 6.538 -10.207 1.00 93.38 196 SER A O 1
ATOM 1591 N N . LEU A 1 197 ? 24.500 7.802 -11.533 1.00 93.56 197 LEU A N 1
ATOM 1592 C CA . LEU A 1 197 ? 25.314 8.360 -10.450 1.00 93.56 197 LEU A CA 1
ATOM 1593 C C . LEU A 1 197 ? 24.496 9.262 -9.518 1.00 93.56 197 LEU A C 1
ATOM 1595 O O . LEU A 1 197 ? 24.701 9.260 -8.307 1.00 93.56 197 LEU A O 1
ATOM 1599 N N . GLN A 1 198 ? 23.555 10.036 -10.066 1.00 93.38 198 GLN A N 1
ATOM 1600 C CA . GLN A 1 198 ? 22.643 10.844 -9.253 1.00 93.38 198 GLN A CA 1
ATOM 1601 C C . GLN A 1 198 ? 21.705 9.970 -8.422 1.00 93.38 198 GLN A C 1
ATOM 1603 O O . GLN A 1 198 ? 21.484 10.263 -7.248 1.00 93.38 198 GLN A O 1
ATOM 1608 N N . LEU A 1 199 ? 21.171 8.906 -9.026 1.00 90.56 199 LEU A N 1
ATOM 1609 C CA . LEU A 1 199 ? 20.297 7.949 -8.361 1.00 90.56 199 LEU A CA 1
ATOM 1610 C C . LEU A 1 199 ? 21.025 7.266 -7.198 1.00 90.56 199 LEU A C 1
ATOM 1612 O O . LEU A 1 199 ? 20.504 7.240 -6.086 1.00 90.56 199 LEU A O 1
ATOM 1616 N N . ASP A 1 200 ? 22.247 6.801 -7.448 1.00 90.50 200 ASP A N 1
ATOM 1617 C CA . ASP A 1 200 ? 23.104 6.156 -6.457 1.00 90.50 200 ASP A CA 1
ATOM 1618 C C . ASP A 1 200 ? 23.393 7.091 -5.273 1.00 90.50 200 ASP A C 1
ATOM 1620 O O . ASP A 1 200 ? 23.082 6.770 -4.135 1.00 90.50 200 ASP A O 1
ATOM 1624 N N . ASN A 1 201 ? 23.823 8.331 -5.521 1.00 89.94 201 ASN A N 1
ATOM 1625 C CA . ASN A 1 201 ? 24.100 9.294 -4.446 1.00 89.94 201 ASN A CA 1
ATOM 1626 C C . ASN A 1 201 ? 22.869 9.632 -3.570 1.00 89.94 201 ASN A C 1
ATOM 1628 O O . ASN A 1 201 ? 23.005 9.978 -2.391 1.00 89.94 201 ASN A O 1
ATOM 1632 N N . VAL A 1 202 ? 21.658 9.568 -4.136 1.00 88.25 202 VAL A N 1
ATOM 1633 C CA . VAL A 1 202 ? 20.412 9.789 -3.386 1.00 88.25 202 VAL A CA 1
ATOM 1634 C C . VAL A 1 202 ? 20.039 8.555 -2.567 1.00 88.25 202 VAL A C 1
ATOM 1636 O O . VAL A 1 202 ? 19.713 8.685 -1.385 1.00 88.25 202 VAL A O 1
ATOM 1639 N N . PHE A 1 203 ? 20.077 7.372 -3.177 1.00 88.25 203 PHE A N 1
ATOM 1640 C CA . PHE A 1 203 ? 19.532 6.156 -2.580 1.00 88.25 203 PHE A CA 1
ATOM 1641 C C . PHE A 1 203 ? 20.545 5.326 -1.791 1.00 88.25 203 PHE A C 1
ATOM 1643 O O . PHE A 1 203 ? 20.121 4.595 -0.903 1.00 88.25 203 PHE A O 1
ATOM 1650 N N . ASP A 1 204 ? 21.850 5.492 -1.991 1.00 87.50 204 ASP A N 1
ATOM 1651 C CA . ASP A 1 204 ? 22.893 4.783 -1.235 1.00 87.50 204 ASP A CA 1
ATOM 1652 C C . ASP A 1 204 ? 22.764 5.035 0.277 1.00 87.50 204 ASP A C 1
ATOM 1654 O O . ASP A 1 204 ? 22.758 4.114 1.092 1.00 87.50 204 ASP A O 1
ATOM 1658 N N . LYS A 1 205 ? 22.483 6.284 0.667 1.00 85.44 205 LYS A N 1
ATOM 1659 C CA . LYS A 1 205 ? 22.210 6.641 2.072 1.00 85.44 205 LYS A CA 1
ATOM 1660 C C . LYS A 1 205 ? 20.963 5.945 2.619 1.00 85.44 205 LYS A C 1
ATOM 1662 O O . LYS A 1 205 ? 20.945 5.545 3.781 1.00 85.44 205 LYS A O 1
ATOM 1667 N N . VAL A 1 206 ? 19.922 5.815 1.797 1.00 84.25 206 VAL A N 1
ATOM 1668 C CA . VAL A 1 206 ? 18.670 5.141 2.173 1.00 84.25 206 VAL A CA 1
ATOM 1669 C C . VAL A 1 206 ? 18.918 3.643 2.342 1.00 84.25 206 VAL A C 1
ATOM 1671 O O . VAL A 1 206 ? 18.541 3.071 3.362 1.00 84.25 206 VAL A O 1
ATOM 1674 N N . ILE A 1 207 ? 19.624 3.028 1.392 1.00 83.69 207 ILE A N 1
ATOM 1675 C CA . ILE A 1 207 ? 20.020 1.618 1.429 1.00 83.69 207 ILE A CA 1
ATOM 1676 C C . ILE A 1 207 ? 20.872 1.340 2.669 1.00 83.69 207 ILE A C 1
ATOM 1678 O O . ILE A 1 207 ? 20.599 0.382 3.390 1.00 83.69 207 ILE A O 1
ATOM 1682 N N . PHE A 1 208 ? 21.849 2.195 2.974 1.00 85.81 208 PHE A N 1
ATOM 1683 C CA . PHE A 1 208 ? 22.704 2.049 4.150 1.00 85.81 208 PHE A CA 1
ATOM 1684 C C . PHE A 1 208 ? 21.901 2.046 5.455 1.00 85.81 208 PHE A C 1
ATOM 1686 O O . PHE A 1 208 ? 22.081 1.163 6.298 1.00 85.81 208 PHE A O 1
ATOM 1693 N N . VAL A 1 209 ? 20.983 3.004 5.622 1.00 84.94 209 VAL A N 1
ATOM 1694 C CA . VAL A 1 209 ? 20.114 3.072 6.807 1.00 84.94 209 VAL A CA 1
ATOM 1695 C C . VAL A 1 209 ? 19.209 1.843 6.892 1.00 84.94 209 VAL A C 1
ATOM 1697 O O . VAL A 1 209 ? 19.090 1.250 7.962 1.00 84.94 209 VAL A O 1
ATOM 1700 N N . ASN A 1 210 ? 18.627 1.407 5.776 1.00 80.44 210 ASN A N 1
ATOM 1701 C CA . ASN A 1 210 ? 17.763 0.230 5.742 1.00 80.44 210 ASN A CA 1
ATOM 1702 C C . ASN A 1 210 ? 18.519 -1.056 6.104 1.00 80.44 210 ASN A C 1
ATOM 1704 O O . ASN A 1 210 ? 18.057 -1.829 6.944 1.00 80.44 210 ASN A O 1
ATOM 1708 N N . LEU A 1 211 ? 19.703 -1.274 5.523 1.00 82.81 211 LEU A N 1
ATOM 1709 C CA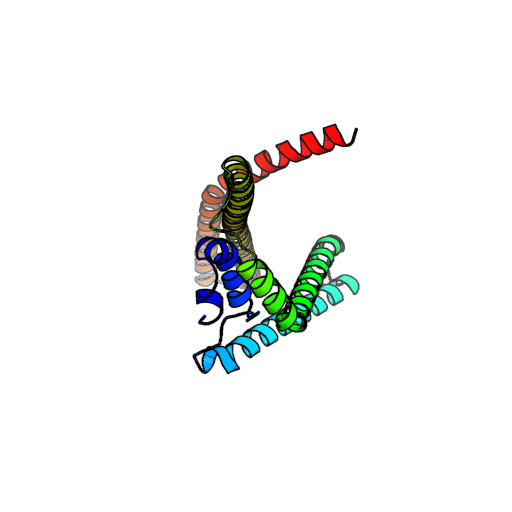 . LEU A 1 211 ? 20.527 -2.456 5.785 1.00 82.81 211 LEU A CA 1
ATOM 1710 C C . LEU A 1 211 ? 21.021 -2.495 7.233 1.00 82.81 211 LEU A C 1
ATOM 1712 O O . LEU A 1 211 ? 20.911 -3.528 7.895 1.00 82.81 211 LEU A O 1
ATOM 1716 N N . THR A 1 212 ? 21.526 -1.373 7.752 1.00 83.25 212 THR A N 1
ATOM 1717 C CA . THR A 1 212 ? 21.976 -1.293 9.151 1.00 83.25 212 THR A CA 1
ATOM 1718 C C . THR A 1 212 ? 20.811 -1.447 10.128 1.00 83.25 212 THR A C 1
ATOM 1720 O O . THR A 1 212 ? 20.936 -2.165 11.121 1.00 83.25 212 THR A O 1
ATOM 1723 N N . SER A 1 213 ? 19.649 -0.858 9.825 1.00 80.88 213 SER A N 1
ATOM 1724 C CA . SER A 1 213 ? 18.446 -0.993 10.647 1.00 80.88 213 SER A CA 1
ATOM 1725 C C . SER A 1 213 ? 17.884 -2.412 10.640 1.00 80.88 213 SER A C 1
ATOM 1727 O O . SER A 1 213 ? 17.426 -2.850 11.689 1.00 80.88 213 SER A O 1
ATOM 1729 N N . ALA A 1 214 ? 17.934 -3.141 9.520 1.00 80.06 214 ALA A N 1
ATOM 1730 C CA . ALA A 1 214 ? 17.486 -4.533 9.437 1.00 80.06 214 ALA A CA 1
ATOM 1731 C C . ALA A 1 214 ? 18.463 -5.514 10.110 1.00 80.06 214 ALA A C 1
ATOM 1733 O O . ALA A 1 214 ? 18.034 -6.504 10.708 1.00 80.06 214 ALA A O 1
ATOM 1734 N N . ALA A 1 215 ? 19.769 -5.231 10.065 1.00 82.38 215 ALA A N 1
ATOM 1735 C CA . ALA A 1 215 ? 20.789 -6.066 10.697 1.00 82.38 215 ALA A CA 1
ATOM 1736 C C . ALA A 1 215 ? 20.611 -6.155 12.222 1.00 82.38 215 ALA A C 1
ATOM 1738 O O . ALA A 1 215 ? 20.769 -7.230 12.797 1.00 82.38 215 ALA A O 1
ATOM 1739 N N . VAL A 1 216 ? 20.232 -5.055 12.884 1.00 82.50 216 VAL A N 1
ATOM 1740 C CA . VAL A 1 216 ? 20.088 -5.013 14.350 1.00 82.50 216 VAL A CA 1
ATOM 1741 C C . VAL A 1 216 ? 19.017 -6.002 14.860 1.00 82.50 216 VAL A C 1
ATOM 1743 O O . VAL A 1 216 ? 19.371 -6.867 15.664 1.00 82.50 216 VAL A O 1
ATOM 1746 N N . PRO A 1 217 ? 17.746 -5.978 14.401 1.00 78.25 217 PRO A N 1
ATOM 1747 C CA . PRO A 1 217 ? 16.743 -6.974 14.776 1.00 78.25 217 PRO A CA 1
ATOM 1748 C C . PRO A 1 217 ? 17.124 -8.402 14.390 1.00 78.25 217 PRO A C 1
ATOM 1750 O O . PRO A 1 217 ? 16.873 -9.310 15.175 1.00 78.25 217 PRO A O 1
ATOM 1753 N N . LEU A 1 218 ? 17.743 -8.619 13.222 1.00 76.50 218 LEU A N 1
ATOM 1754 C CA . LEU A 1 218 ? 18.193 -9.954 12.808 1.00 76.50 218 LEU A CA 1
ATOM 1755 C C . LEU A 1 218 ? 19.212 -10.540 13.795 1.00 76.50 218 LEU A C 1
ATOM 1757 O O . LEU A 1 218 ? 19.119 -11.719 14.135 1.00 76.50 218 LEU A O 1
ATOM 1761 N N . CYS A 1 219 ? 20.124 -9.720 14.324 1.00 76.75 219 CYS A N 1
ATOM 1762 C CA . CYS A 1 219 ? 21.048 -10.133 15.379 1.00 76.75 219 CYS A CA 1
ATOM 1763 C C . CYS A 1 219 ? 20.316 -10.522 16.675 1.00 76.75 219 CYS A C 1
ATOM 1765 O O . CYS A 1 219 ? 20.649 -11.540 17.282 1.00 76.75 219 CYS A O 1
ATOM 1767 N N . PHE A 1 220 ? 19.293 -9.763 17.085 1.00 78.88 220 PHE A N 1
ATOM 1768 C CA . PHE A 1 220 ? 18.485 -10.093 18.267 1.00 78.88 220 PHE A CA 1
ATOM 1769 C C . PHE A 1 220 ? 17.629 -11.350 18.071 1.00 78.88 220 PHE A C 1
ATOM 1771 O O . PHE A 1 220 ? 17.556 -12.177 18.978 1.00 78.88 220 PHE A O 1
ATOM 1778 N N . PHE A 1 221 ? 17.027 -11.541 16.895 1.00 75.56 221 PHE A N 1
ATOM 1779 C CA . PHE A 1 221 ? 16.302 -12.771 16.571 1.00 75.56 221 PHE A CA 1
ATOM 1780 C C . PHE A 1 221 ? 17.237 -13.983 16.530 1.00 75.56 221 PHE A C 1
ATOM 1782 O O . PHE A 1 221 ? 16.887 -15.031 17.062 1.00 75.56 221 PHE A O 1
ATOM 1789 N N . GLY A 1 222 ? 18.445 -13.836 15.978 1.00 75.94 222 GLY A N 1
ATOM 1790 C CA . GLY A 1 222 ? 19.465 -14.886 15.994 1.00 75.94 222 GLY A CA 1
ATOM 1791 C C . GLY A 1 222 ? 19.956 -15.237 17.403 1.00 75.94 222 GLY A C 1
ATOM 1792 O O . GLY A 1 222 ? 20.225 -16.403 17.680 1.00 75.94 222 GLY A O 1
ATOM 1793 N N . PHE A 1 223 ? 20.038 -14.254 18.305 1.00 80.88 223 PHE A N 1
ATOM 1794 C CA . PHE A 1 223 ? 20.332 -14.490 19.720 1.00 80.88 223 PHE A CA 1
ATOM 1795 C C . PHE A 1 223 ? 19.166 -15.175 20.444 1.00 80.88 223 PHE A C 1
ATOM 1797 O O . PHE A 1 223 ? 19.396 -16.103 21.204 1.00 80.88 223 PHE A O 1
ATOM 1804 N N . SER A 1 224 ? 17.923 -14.756 20.181 1.00 72.25 224 SER A N 1
ATOM 1805 C CA . SER A 1 224 ? 16.717 -15.320 20.805 1.00 72.25 224 SER A CA 1
ATOM 1806 C C . SER A 1 224 ? 16.337 -16.717 20.297 1.00 72.25 224 SER A C 1
ATOM 1808 O O . SER A 1 224 ? 15.532 -17.383 20.941 1.00 72.25 224 SER A O 1
ATOM 1810 N N . ALA A 1 225 ? 16.832 -17.131 19.128 1.00 70.69 225 ALA A N 1
ATOM 1811 C CA . ALA A 1 225 ? 16.607 -18.459 18.553 1.00 70.69 225 ALA A CA 1
ATOM 1812 C C . ALA A 1 225 ? 17.617 -19.518 19.045 1.00 70.69 225 ALA A C 1
ATOM 1814 O O . ALA A 1 225 ? 17.523 -20.677 18.636 1.00 70.69 225 ALA A O 1
ATOM 1815 N N . LYS A 1 226 ? 18.583 -19.121 19.884 1.00 47.31 226 LYS A N 1
ATOM 1816 C CA . LYS A 1 226 ? 19.476 -20.010 20.636 1.00 47.31 226 LYS A CA 1
ATOM 1817 C C . LYS A 1 226 ? 18.970 -20.185 22.060 1.00 47.31 226 LYS A C 1
ATOM 1819 O O . LYS A 1 226 ? 19.164 -21.302 22.582 1.00 47.31 226 LYS A O 1
#

Foldseek 3Di:
DVLLVVFDPVLSVLCVVVQVVVVVVVQNLPDDDPDPCNVPPVVVVNVVVLVVVLVVLVVVQVCVVVVVDDVVCNVVSVVVNVVSVVVVVVNVVCNVCSVVVNVVSSVCRVVDDPPDDDPVRVVVVVVVSVVSVVVVVVVVVVVVLVVVVVVLVVLVVVLVVLVVVLVVQVVPDDDDPDPPVVVVSVVSVVVSVVVVVVSCVVCVVVVVCVVVVVVVVVVVVVVVVD

Sequence (226 aa):
MDELSNLPDEYTENIKHSLNLLTYGNIMIYHQPTTFWEKRCRPYIVVCSVVTYISSLTMYLGNVFRGELQLTELAYVVSVYMVSIQAILKAAIAIFNTNEIRSIIQELGCMWRTQDLTEEQINKKNAQLKRLKFCYAVFRIVYFFLGMEFLMISLCSNLATAFTLLQEDLQSVKPQPNNIALKSLIARHQKLISLSLQLDNVFDKVIFVNLTSAAVPLCFFGFSAK

Solvent-accessible surface area (backbone atoms only — not comparable to full-atom values): 12782 Å² total; per-residue (Å²): 92,78,76,59,69,76,34,54,64,76,60,46,61,73,47,45,62,59,53,49,52,35,39,75,73,68,43,61,68,65,64,73,66,85,46,72,55,57,65,58,49,48,58,50,53,52,54,52,50,52,52,53,50,53,50,52,50,51,53,52,52,50,40,42,75,71,63,78,43,63,75,79,52,49,66,55,53,53,50,52,51,53,53,53,52,52,52,50,52,51,50,51,53,50,58,76,40,28,68,58,56,44,49,51,54,49,54,54,36,75,67,55,78,87,67,98,67,53,74,69,54,50,53,53,51,50,53,51,50,51,52,53,54,48,50,52,54,50,50,55,50,50,54,53,52,52,52,52,51,50,50,50,53,51,52,53,52,51,50,51,50,52,52,52,53,49,50,52,54,58,73,70,60,76,95,56,100,77,49,62,68,56,55,52,48,53,53,50,49,54,51,50,53,53,50,50,54,52,50,43,71,63,44,50,63,52,50,50,53,52,54,56,59,51,47,54,57,51,52,52,51,59,58,71,75,106

Secondary structure (DSSP, 8-state):
-TTGGGS-HHHHHHHHHHHHHHHHTT--SS----SHIIIIIHHHHHHHHHHHHHHHHHHHHHHHHTTSS-HHHHHHHHHHHHHHHHHHHHHHHHHHTHHHHHHHHHHHHHT---SS--HHHHHHHHHHHHHHHHHHHHHHHHHHHHHHHHHHHHHHHHHHHHHHHHHHHHHHPPP-TT-HHHHHHHHHHHHHHHHHHHHHHHHHHHHHHHHHHHHHHHHHHHHHT-

Mean predicted aligned error: 10.4 Å

Radius of gyration: 26.04 Å; Cα contacts (8 Å, |Δi|>4): 79; chains: 1; bounding box: 58×36×80 Å

pLDDT: mean 83.83, std 7.69, range [47.31, 95.75]

InterPro domains:
  IPR004117 Olfactory receptor, insect [PF02949] (143-224)

Organism: Heliothis virescens (NCBI:txid7102)